Protein AF-A0A9P4Q5B4-F1 (afdb_monomer)

Radius of gyration: 21.3 Å; Cα contacts (8 Å, |Δi|>4): 242; chains: 1; bounding box: 48×34×72 Å

Foldseek 3Di:
DVVVVVVVVLLVVLLVVVLVVQCVVPPDPVVSLVCLLQPQKDFPSSQVVQVVPDPDPVSHLQAKFFLFAACDPDPSHDGRTTMIGRLPHDDDDDFDDDPPPCSLVSVVRVQCSQAPQDPVGIHCPDRDDDDDDDDDPPPPQADDSSLLCLLVVAADEAEDAPVCQVRVVVSSCPRHNCVPRYHYHHDDDDPVNPDD

Mean predicted aligned error: 9.34 Å

Sequence (196 aa):
MADAYESANDYQRELEAFIELASLNHSEDGKASAELRNSPLLTSRTKQLINSKSNGPEDQVQQYGLLGHHVGGHKRIEKHQPVLLNVQAPQSIFLCGSQGSGKSYTLSCILENCLLPDVKVGRLKRPLCGLAFHWDKGSGDVPAEVAGLCSQGVNVRVLVSTSRSQHLDEVYERIPGASKNLEITPLLFRDTDLSI

Solvent-accessible surface area (backbone atoms only — not comparable to full-atom values): 11858 Å² total; per-residue (Å²): 122,64,69,67,55,54,52,53,55,53,54,52,49,46,50,49,58,45,46,50,65,51,38,75,75,48,95,48,79,71,54,48,54,52,51,61,64,43,34,48,64,39,42,60,65,57,49,52,51,48,47,72,70,36,93,45,75,89,56,31,85,68,30,32,15,57,72,49,56,38,88,47,93,50,97,81,46,57,64,65,38,48,32,27,34,31,63,72,26,84,75,87,86,87,88,84,77,63,91,89,67,47,61,67,61,50,50,50,46,54,48,39,44,39,51,51,72,43,76,91,52,31,38,42,88,72,55,54,87,87,86,84,89,84,84,77,97,84,53,96,77,57,66,62,74,76,61,58,44,12,54,78,68,38,80,37,78,47,71,36,56,67,94,49,39,76,64,47,48,60,46,46,58,69,41,62,46,16,95,80,20,49,45,82,44,72,56,78,80,54,78,79,72,72,62,129

pLDDT: mean 83.11, std 14.94, range [36.25, 96.94]

Organism: NCBI:txid1314669

Structure (mmCIF, N/CA/C/O backbone):
data_AF-A0A9P4Q5B4-F1
#
_entry.id   AF-A0A9P4Q5B4-F1
#
loop_
_atom_site.group_PDB
_atom_site.id
_atom_site.type_symbol
_atom_site.label_atom_id
_atom_site.label_alt_id
_atom_site.label_comp_id
_atom_site.label_asym_id
_atom_site.label_entity_id
_atom_site.label_seq_id
_atom_site.pdbx_PDB_ins_code
_atom_site.Cartn_x
_atom_site.Cartn_y
_atom_site.Cartn_z
_atom_site.occupancy
_atom_site.B_iso_or_equiv
_atom_site.auth_seq_id
_atom_site.auth_comp_id
_atom_site.auth_asym_id
_atom_site.auth_atom_id
_atom_site.pdbx_PDB_model_num
ATOM 1 N N . MET A 1 1 ? -4.482 1.126 39.875 1.00 41.47 1 MET A N 1
ATOM 2 C CA . MET A 1 1 ? -5.950 0.908 39.831 1.00 41.47 1 MET A CA 1
ATOM 3 C C . MET A 1 1 ? -6.705 2.150 39.346 1.00 41.47 1 MET A C 1
ATOM 5 O O . MET A 1 1 ? -7.761 1.975 38.760 1.00 41.47 1 MET A O 1
ATOM 9 N N . ALA A 1 2 ? -6.157 3.366 39.514 1.00 41.09 2 ALA A N 1
ATOM 10 C CA . ALA A 1 2 ? -6.708 4.607 38.953 1.00 41.09 2 ALA A CA 1
ATOM 11 C C . ALA A 1 2 ? -6.521 4.732 37.421 1.00 41.09 2 ALA A C 1
ATOM 13 O O . ALA A 1 2 ? -7.492 5.005 36.724 1.00 41.09 2 ALA A O 1
ATOM 14 N N . ASP A 1 3 ? -5.341 4.394 36.884 1.00 37.47 3 ASP A N 1
ATOM 15 C CA . ASP A 1 3 ? -5.028 4.562 35.446 1.00 37.47 3 ASP A CA 1
ATOM 16 C C . ASP A 1 3 ? -5.934 3.759 34.494 1.00 37.47 3 ASP A C 1
ATOM 18 O O . ASP A 1 3 ? -6.266 4.208 33.401 1.00 37.47 3 ASP A O 1
ATOM 22 N N . ALA A 1 4 ? -6.383 2.570 34.912 1.00 39.56 4 ALA A N 1
ATOM 23 C CA . ALA A 1 4 ? -7.281 1.731 34.111 1.00 39.56 4 ALA A CA 1
ATOM 24 C C . ALA A 1 4 ? -8.727 2.264 34.083 1.00 39.56 4 ALA A C 1
ATOM 26 O O . ALA A 1 4 ? -9.462 2.016 33.130 1.00 39.56 4 ALA A O 1
ATOM 27 N N . TYR A 1 5 ? -9.137 2.993 35.126 1.00 36.25 5 TYR A N 1
ATOM 28 C CA . TYR A 1 5 ? -10.459 3.619 35.227 1.00 36.25 5 TYR A CA 1
ATOM 29 C C . TYR A 1 5 ? -10.509 4.946 34.461 1.00 36.25 5 TYR A C 1
ATOM 31 O O . TYR A 1 5 ? -11.528 5.294 33.866 1.00 36.25 5 TYR A O 1
ATOM 39 N N . GLU A 1 6 ? -9.394 5.673 34.450 1.00 44.12 6 GLU A N 1
ATOM 40 C CA . GLU A 1 6 ? -9.251 6.932 33.725 1.00 44.12 6 GLU A CA 1
ATOM 41 C C . GLU A 1 6 ? -9.195 6.694 32.209 1.00 44.12 6 GLU A C 1
ATOM 43 O O . GLU A 1 6 ? -9.893 7.374 31.452 1.00 44.12 6 GLU A O 1
ATOM 48 N N . SER A 1 7 ? -8.503 5.634 31.766 1.00 52.50 7 SER A N 1
ATOM 49 C CA . SER A 1 7 ? -8.498 5.262 30.350 1.00 52.50 7 SER A CA 1
ATOM 50 C C . SER A 1 7 ? -9.862 4.735 29.880 1.00 52.50 7 SER A C 1
ATOM 52 O O . SER A 1 7 ? -10.301 5.123 28.795 1.00 52.50 7 SER A O 1
ATOM 54 N N . ALA A 1 8 ? -10.581 3.963 30.719 1.00 52.59 8 ALA A N 1
ATOM 55 C CA . ALA A 1 8 ? -11.956 3.495 30.479 1.00 52.59 8 ALA A CA 1
ATOM 56 C C . ALA A 1 8 ? -12.904 4.629 30.044 1.00 52.59 8 ALA A C 1
ATOM 58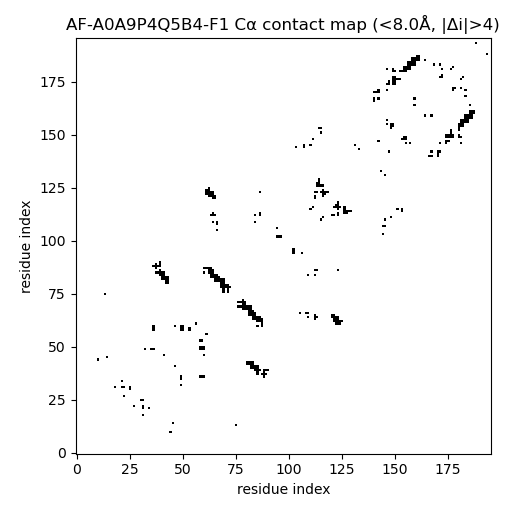 O O . ALA A 1 8 ? -13.636 4.518 29.058 1.00 52.59 8 ALA A O 1
ATOM 59 N N . ASN A 1 9 ? -12.846 5.739 30.777 1.00 61.69 9 ASN A N 1
ATOM 60 C CA . ASN A 1 9 ? -13.736 6.883 30.615 1.00 61.69 9 ASN A CA 1
ATOM 61 C C . ASN A 1 9 ? -13.394 7.716 29.371 1.00 61.69 9 ASN A C 1
ATOM 63 O O . ASN A 1 9 ? -14.266 8.248 28.685 1.00 61.69 9 ASN A O 1
ATOM 67 N N . ASP A 1 10 ? -12.110 7.790 29.047 1.00 60.59 10 ASP A N 1
ATOM 68 C CA . ASP A 1 10 ? -11.621 8.497 27.874 1.00 60.59 10 ASP A CA 1
ATOM 69 C C . ASP A 1 10 ? -11.935 7.719 26.568 1.00 60.59 10 ASP A C 1
ATOM 71 O O . ASP A 1 10 ? -12.165 8.323 25.520 1.00 60.59 10 ASP A O 1
ATOM 75 N N . TYR A 1 11 ? -12.094 6.379 26.638 1.00 60.41 11 TYR A N 1
ATOM 76 C CA . TYR A 1 11 ? -12.524 5.550 25.490 1.00 60.41 11 TYR A CA 1
ATOM 77 C C . TYR A 1 11 ? -13.964 5.855 25.103 1.00 60.41 11 TYR A C 1
ATOM 79 O O . TYR A 1 11 ? -14.287 5.979 23.921 1.00 60.41 11 TYR A O 1
ATOM 87 N N . GLN A 1 12 ? -14.822 5.953 26.116 1.00 60.72 12 GLN A N 1
ATOM 88 C CA . GLN A 1 12 ? -16.236 6.231 25.935 1.00 60.72 12 GLN A CA 1
ATOM 89 C C . GLN A 1 12 ? -16.421 7.625 25.324 1.00 60.72 12 GLN A C 1
ATOM 91 O O . GLN A 1 12 ? -17.151 7.771 24.348 1.00 60.72 12 GLN A O 1
ATOM 96 N N . ARG A 1 13 ? -15.661 8.615 25.814 1.00 66.00 13 ARG A N 1
ATOM 97 C CA . ARG A 1 13 ? -15.701 10.001 25.329 1.00 66.00 13 ARG A CA 1
ATOM 98 C C . ARG A 1 13 ? -15.256 10.160 23.883 1.00 66.00 13 ARG A C 1
ATOM 100 O O . ARG A 1 13 ? -15.876 10.931 23.163 1.00 66.00 13 ARG A O 1
ATOM 107 N N . GLU A 1 14 ? -14.197 9.479 23.447 1.00 61.25 14 GLU A N 1
ATOM 108 C CA . GLU A 1 14 ? -13.757 9.511 22.042 1.00 61.25 14 GLU A CA 1
ATOM 109 C C . GLU A 1 14 ? -14.794 8.896 21.098 1.00 61.25 14 GLU A C 1
ATOM 111 O O . GLU A 1 14 ? -15.033 9.410 20.003 1.00 61.25 14 GLU A O 1
ATOM 116 N N . LEU A 1 15 ? -15.422 7.801 21.529 1.00 61.09 15 LEU A N 1
ATOM 117 C CA . LEU A 1 15 ? -16.459 7.150 20.748 1.00 61.09 15 LEU A CA 1
ATOM 118 C C . LEU A 1 15 ? -17.724 8.006 20.691 1.00 61.09 15 LEU A C 1
ATOM 120 O O . LEU A 1 15 ? -18.268 8.175 19.612 1.00 61.09 15 LEU A O 1
ATOM 124 N N . GLU A 1 16 ? -18.166 8.570 21.813 1.00 66.75 16 GLU A N 1
ATOM 125 C CA . GLU A 1 16 ? -19.306 9.493 21.872 1.00 66.75 16 GLU A CA 1
ATOM 126 C C . GLU A 1 16 ? -19.051 10.731 21.021 1.00 66.75 16 GLU A C 1
ATOM 128 O O . GLU A 1 16 ? -19.879 11.083 20.199 1.00 66.75 16 GLU A O 1
ATOM 133 N N . ALA A 1 17 ? -17.866 11.325 21.133 1.00 65.25 17 ALA A N 1
ATOM 134 C CA . ALA A 1 17 ? -17.412 12.439 20.316 1.00 65.25 17 ALA A CA 1
ATOM 135 C C . ALA A 1 17 ? -17.489 12.178 18.809 1.00 65.25 17 ALA A C 1
ATOM 137 O O . ALA A 1 17 ? -17.812 13.083 18.039 1.00 65.25 17 ALA A O 1
ATOM 138 N N . PHE A 1 18 ? -17.116 10.973 18.377 1.00 61.09 18 PHE A N 1
ATOM 139 C CA . PHE A 1 18 ? -17.128 10.622 16.964 1.00 61.09 18 PHE A CA 1
ATOM 140 C C . PHE A 1 18 ? -18.499 10.129 16.511 1.00 61.09 18 PHE A C 1
ATOM 142 O O . PHE A 1 18 ? -18.909 10.478 15.416 1.00 61.09 18 PHE A O 1
ATOM 149 N N . ILE A 1 19 ? -19.231 9.376 17.339 1.00 62.31 19 ILE A N 1
ATOM 150 C CA . ILE A 1 19 ? -20.638 9.042 17.092 1.00 62.31 19 ILE A CA 1
ATOM 151 C C . ILE A 1 19 ? -21.436 10.332 16.975 1.00 62.31 19 ILE A C 1
ATOM 153 O O . ILE A 1 19 ? -22.230 10.431 16.062 1.00 62.31 19 ILE A O 1
ATOM 157 N N . GLU A 1 20 ? -21.197 11.340 17.809 1.00 63.59 20 GLU A N 1
ATOM 158 C CA . GLU A 1 20 ? -21.788 12.675 17.699 1.00 63.59 20 GLU A CA 1
ATOM 159 C C . GLU A 1 20 ? -21.411 13.323 16.356 1.00 63.59 20 GLU A C 1
ATOM 161 O O . GLU A 1 20 ? -22.292 13.720 15.605 1.00 63.59 20 GLU A O 1
ATOM 166 N N . LEU A 1 21 ? -20.129 13.328 15.970 1.00 57.31 21 LEU A N 1
ATOM 167 C CA . LEU A 1 21 ? -19.689 13.862 14.669 1.00 57.31 21 LEU A CA 1
ATOM 168 C C . LEU A 1 21 ? -20.238 13.097 13.448 1.00 57.31 21 LEU A C 1
ATOM 170 O O . LEU A 1 21 ? -20.493 13.708 12.414 1.00 57.31 21 LEU A O 1
ATOM 174 N N . ALA A 1 22 ? -20.413 11.782 13.555 1.00 53.47 22 ALA A N 1
ATOM 175 C CA . ALA A 1 22 ? -20.971 10.916 12.519 1.00 53.47 22 ALA A CA 1
ATOM 176 C C . ALA A 1 22 ? -22.507 11.038 12.458 1.00 53.47 22 ALA A C 1
ATOM 178 O O . ALA A 1 22 ? -23.098 11.168 11.388 1.00 53.47 22 ALA A O 1
ATOM 179 N N . SER A 1 23 ? -23.160 11.109 13.620 1.00 48.81 23 SER A N 1
ATOM 180 C CA . SER A 1 23 ? -24.611 11.281 13.774 1.00 48.81 23 SER A CA 1
ATOM 181 C C . SER A 1 23 ? -25.095 12.696 13.470 1.00 48.81 23 SER A C 1
ATOM 183 O O . SER A 1 23 ? -26.267 12.851 13.128 1.00 48.81 23 SER A O 1
ATOM 185 N N . LEU A 1 24 ? -24.207 13.704 13.455 1.00 48.94 24 LEU A N 1
ATOM 186 C CA . LEU A 1 24 ? -24.486 15.016 12.853 1.00 48.94 24 LEU A CA 1
ATOM 187 C C . LEU A 1 24 ? -24.925 14.904 11.379 1.00 48.94 24 LEU A C 1
ATOM 189 O O . LEU A 1 24 ? -25.509 15.857 10.867 1.00 48.94 24 LEU A O 1
ATOM 193 N N . ASN A 1 25 ? -24.709 13.753 10.722 1.00 47.59 25 ASN A N 1
ATOM 194 C CA . ASN A 1 25 ? -25.197 13.487 9.371 1.00 47.59 25 ASN A CA 1
ATOM 195 C C . ASN A 1 25 ? -26.351 12.477 9.269 1.00 47.59 25 ASN A C 1
ATOM 197 O O . ASN A 1 25 ? -27.060 12.553 8.273 1.00 47.59 25 ASN A O 1
ATOM 201 N N . HIS A 1 26 ? -26.620 11.595 10.246 1.00 43.56 26 HIS A N 1
ATOM 202 C CA . HIS A 1 26 ? -27.825 10.746 10.240 1.00 43.56 26 HIS A CA 1
ATOM 203 C C . HIS A 1 26 ? -28.192 10.151 11.612 1.00 43.56 26 HIS A C 1
ATOM 205 O O . HIS A 1 26 ? -27.394 9.509 12.291 1.00 43.56 26 HIS A O 1
ATOM 211 N N . SER A 1 27 ? -29.475 10.281 11.950 1.00 44.09 27 SER A N 1
ATOM 212 C CA . SER A 1 27 ? -30.172 9.612 13.045 1.00 44.09 27 SER A CA 1
ATOM 213 C C . SER A 1 27 ? -30.421 8.132 12.715 1.00 44.09 27 SER A C 1
ATOM 215 O O . SER A 1 27 ? -31.362 7.845 11.982 1.00 44.09 27 SER A O 1
ATOM 217 N N . GLU A 1 28 ? -29.573 7.210 13.183 1.00 53.06 28 GLU A N 1
ATOM 218 C CA . GLU A 1 28 ? -29.896 5.793 13.468 1.00 53.06 28 GLU A CA 1
ATOM 219 C C . GLU A 1 28 ? -28.623 5.041 13.903 1.00 53.06 28 GLU A C 1
ATOM 221 O O . GLU A 1 28 ? -27.666 4.941 13.134 1.00 53.06 28 GLU A O 1
ATOM 226 N N . ASP A 1 29 ? -28.613 4.472 15.117 1.00 56.81 29 ASP A N 1
ATOM 227 C CA . ASP A 1 29 ? -27.449 3.812 15.749 1.00 56.81 29 ASP A CA 1
ATOM 228 C C . ASP A 1 29 ? -26.782 2.719 14.882 1.00 56.81 29 ASP A C 1
ATOM 230 O O . ASP A 1 29 ? -25.583 2.450 15.004 1.00 56.81 29 ASP A O 1
ATOM 234 N N . GLY A 1 30 ? -27.527 2.109 13.953 1.00 57.94 30 GLY A N 1
ATOM 235 C CA . GLY A 1 30 ? -26.997 1.128 13.000 1.00 57.94 30 GLY A CA 1
ATOM 236 C C . GLY A 1 30 ? -26.104 1.725 11.902 1.00 57.94 30 GLY A C 1
ATOM 237 O O . GLY A 1 30 ? -25.147 1.074 11.473 1.00 57.94 30 GLY A O 1
ATOM 238 N N . LYS A 1 31 ? -26.367 2.966 11.468 1.00 58.41 31 LYS A N 1
ATOM 239 C CA . LYS A 1 31 ? -25.595 3.645 10.411 1.00 58.41 31 LYS A CA 1
ATOM 240 C C . LYS A 1 31 ? -24.233 4.108 10.916 1.00 58.41 31 LYS A C 1
ATOM 242 O O . LYS A 1 31 ? -23.232 3.828 10.264 1.00 58.41 31 LYS A O 1
ATOM 247 N N . ALA A 1 32 ? -24.176 4.682 12.118 1.00 61.97 32 ALA A N 1
ATOM 248 C CA . ALA A 1 32 ? -22.924 5.134 12.729 1.00 61.97 32 ALA A CA 1
ATOM 249 C C . ALA A 1 32 ? -21.911 3.983 12.911 1.00 61.97 32 ALA A C 1
ATOM 251 O O . ALA A 1 32 ? -20.714 4.147 12.682 1.00 61.97 32 ALA A O 1
ATOM 252 N N . SER A 1 33 ? -22.385 2.779 13.258 1.00 70.25 33 SER A N 1
ATOM 253 C CA . SER A 1 33 ? -21.533 1.584 13.352 1.00 70.25 33 SER A CA 1
ATOM 254 C C . SER A 1 33 ? -20.970 1.155 11.989 1.00 70.25 33 SER A C 1
ATOM 256 O O . SER A 1 33 ? -19.793 0.807 11.884 1.00 70.25 33 SER A O 1
ATOM 258 N N . ALA A 1 34 ? -21.778 1.206 10.925 1.00 74.12 34 ALA A N 1
ATOM 259 C CA . ALA A 1 34 ? -21.320 0.891 9.572 1.00 74.12 34 ALA A CA 1
ATOM 260 C C . ALA A 1 34 ? -20.326 1.935 9.036 1.00 74.12 34 ALA A C 1
ATOM 262 O O . ALA A 1 34 ? -19.326 1.568 8.419 1.00 74.12 34 ALA A O 1
ATOM 263 N N . GLU A 1 35 ? -20.559 3.215 9.318 1.00 78.50 35 GLU A N 1
ATOM 264 C CA . GLU A 1 35 ? -19.639 4.307 8.982 1.00 78.50 35 GLU A CA 1
ATOM 265 C C . GLU A 1 35 ? -18.288 4.142 9.684 1.00 78.50 35 GLU A C 1
ATOM 267 O O . GLU A 1 35 ? -17.245 4.237 9.040 1.00 78.50 35 GLU A O 1
ATOM 272 N N . LEU A 1 36 ? -18.290 3.788 10.974 1.00 78.94 36 LEU A N 1
ATOM 273 C CA . LEU A 1 36 ? -17.070 3.501 11.732 1.00 78.94 36 LEU A CA 1
ATOM 274 C C . LEU A 1 36 ? -16.269 2.338 11.131 1.00 78.94 36 LEU A C 1
ATOM 276 O O . LEU A 1 36 ? -15.049 2.437 10.990 1.00 78.94 36 LEU A O 1
ATOM 280 N N . ARG A 1 37 ? -16.940 1.248 10.739 1.00 82.62 37 ARG A N 1
ATOM 281 C CA . ARG A 1 37 ? -16.283 0.095 10.096 1.00 82.62 37 ARG A CA 1
ATOM 282 C C . ARG A 1 37 ? -15.703 0.427 8.724 1.00 82.62 37 ARG A C 1
ATOM 284 O O . ARG A 1 37 ? -14.697 -0.169 8.340 1.00 82.62 37 ARG A O 1
ATOM 291 N N . ASN A 1 38 ? -16.327 1.358 8.009 1.00 86.94 38 ASN A N 1
ATOM 292 C CA . ASN A 1 38 ? -15.908 1.790 6.678 1.00 86.94 38 ASN A CA 1
ATOM 293 C C . ASN A 1 38 ? -14.995 3.022 6.702 1.00 86.94 38 ASN A C 1
ATOM 295 O O . ASN A 1 38 ? -14.600 3.500 5.640 1.00 86.94 38 ASN A O 1
ATOM 299 N N . SER A 1 39 ? -14.629 3.530 7.883 1.00 90.06 39 SER A N 1
ATOM 300 C CA . SER A 1 39 ? -13.699 4.651 7.971 1.00 90.06 39 SER A CA 1
ATOM 301 C C . SER A 1 39 ? -12.340 4.238 7.389 1.00 90.06 39 SER A C 1
ATOM 303 O O . SER A 1 39 ? -11.787 3.218 7.824 1.00 90.06 39 SER A O 1
ATOM 305 N N . PRO A 1 40 ? -11.780 5.007 6.436 1.00 92.75 40 PRO A N 1
ATOM 306 C CA . PRO A 1 40 ? -10.503 4.687 5.796 1.00 92.75 40 PRO A CA 1
ATOM 307 C C . PRO A 1 40 ? -9.333 4.756 6.782 1.00 92.75 40 PRO A C 1
ATOM 309 O O . PRO A 1 40 ? -8.374 3.992 6.678 1.00 92.75 40 PRO A O 1
ATOM 312 N N . LEU A 1 41 ? -9.428 5.651 7.770 1.00 92.56 41 LEU A N 1
ATOM 313 C CA . LEU A 1 41 ? -8.439 5.832 8.823 1.00 92.56 41 LEU A CA 1
ATOM 314 C C . LEU A 1 41 ? -9.075 5.614 10.190 1.00 92.56 41 LEU A C 1
ATOM 316 O O . LEU A 1 41 ? -10.188 6.069 10.462 1.00 92.56 41 LEU A O 1
ATOM 320 N N . LEU A 1 42 ? -8.348 4.924 11.058 1.00 90.69 42 LEU A N 1
ATOM 321 C CA . LEU A 1 42 ? -8.785 4.587 12.407 1.00 90.69 42 LEU A CA 1
ATOM 322 C C . LEU A 1 42 ? -7.628 4.788 13.374 1.00 90.69 42 LEU A C 1
ATOM 324 O O . LEU A 1 42 ? -6.488 4.461 13.057 1.00 90.69 42 LEU A O 1
ATOM 328 N N . THR A 1 43 ? -7.897 5.249 14.591 1.00 89.44 43 THR A N 1
ATOM 329 C CA . THR A 1 43 ? -6.905 5.078 15.656 1.00 89.44 43 THR A CA 1
ATOM 330 C C . THR A 1 43 ? -6.910 3.619 16.119 1.00 89.44 43 THR A C 1
ATOM 332 O O . THR A 1 43 ? -7.919 2.909 16.008 1.00 89.44 43 THR A O 1
ATOM 335 N N . SER A 1 44 ? -5.797 3.158 16.697 1.00 85.56 44 SER A N 1
ATOM 336 C CA . SER A 1 44 ? -5.748 1.833 17.343 1.00 85.56 44 SER A CA 1
ATOM 337 C C . SER A 1 44 ? -6.870 1.654 18.380 1.00 85.56 44 SER A C 1
ATOM 339 O O . SER A 1 44 ? -7.473 0.583 18.480 1.00 85.56 44 SER A O 1
ATOM 341 N N . ARG A 1 45 ? -7.211 2.741 19.083 1.00 81.69 45 ARG A N 1
ATOM 342 C CA . ARG A 1 45 ? -8.268 2.808 20.097 1.00 81.69 45 ARG A CA 1
ATOM 343 C C . ARG A 1 45 ? -9.653 2.589 19.491 1.00 81.69 45 ARG A C 1
ATOM 345 O O . ARG A 1 45 ? -10.359 1.675 19.913 1.00 81.69 45 ARG A O 1
ATOM 352 N N . THR A 1 46 ? -10.010 3.341 18.448 1.00 84.12 46 THR A N 1
ATOM 353 C CA . THR A 1 46 ? -11.293 3.180 17.743 1.00 84.12 46 THR A CA 1
ATOM 354 C C . THR A 1 46 ? -11.445 1.766 17.186 1.00 84.12 46 THR A C 1
ATOM 356 O O . THR A 1 46 ? -12.497 1.149 17.339 1.00 84.12 46 THR A O 1
ATOM 359 N N . LYS A 1 47 ? -10.375 1.192 16.622 1.00 88.69 47 LYS A N 1
ATOM 360 C CA . LYS A 1 47 ? -10.383 -0.187 16.113 1.00 88.69 47 LYS A CA 1
ATOM 361 C C . LYS A 1 47 ? -10.639 -1.231 17.210 1.00 88.69 47 LYS A C 1
ATOM 363 O O . LYS A 1 47 ? -11.375 -2.188 16.978 1.00 88.69 47 LYS A O 1
ATOM 368 N N . GLN A 1 48 ? -10.042 -1.084 18.395 1.00 85.25 48 GLN A N 1
ATOM 369 C CA . GLN A 1 48 ? -10.298 -1.998 19.519 1.00 85.25 48 GLN A CA 1
ATOM 370 C C . GLN A 1 48 ? -11.761 -1.945 19.968 1.00 85.25 48 GLN A C 1
ATOM 372 O O . GLN A 1 48 ? -12.345 -2.990 20.242 1.00 85.25 48 GLN A O 1
ATOM 377 N N . LEU A 1 49 ? -12.356 -0.751 19.980 1.00 79.50 49 LEU A N 1
ATOM 378 C CA . LEU A 1 49 ? -13.753 -0.545 20.362 1.00 79.50 49 LEU A CA 1
ATOM 379 C C . LEU A 1 49 ? -14.740 -1.099 19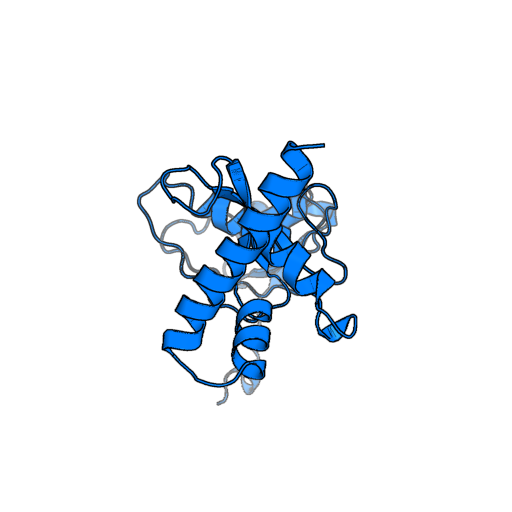.331 1.00 79.50 49 LEU A C 1
ATOM 381 O O . LEU A 1 49 ? -15.709 -1.754 19.705 1.00 79.50 49 LEU A O 1
ATOM 385 N N . ILE A 1 50 ? -14.486 -0.887 18.036 1.00 84.38 50 ILE A N 1
ATOM 386 C CA . ILE A 1 50 ? -15.293 -1.501 16.969 1.00 84.38 50 ILE A CA 1
ATOM 387 C C . ILE A 1 50 ? -15.288 -3.025 17.138 1.00 84.38 50 ILE A C 1
ATOM 389 O O . ILE A 1 50 ? -16.338 -3.661 17.124 1.00 84.38 50 ILE A O 1
ATOM 393 N N . ASN A 1 51 ? -14.112 -3.607 17.383 1.00 87.38 51 ASN A N 1
ATOM 394 C CA . ASN A 1 51 ? -13.983 -5.051 17.541 1.00 87.38 51 ASN A CA 1
ATOM 395 C C . ASN A 1 51 ? -14.532 -5.584 18.877 1.00 87.38 51 ASN A C 1
ATOM 397 O O . ASN A 1 51 ? -14.853 -6.765 18.942 1.00 87.38 51 ASN A O 1
ATOM 401 N N . SER A 1 52 ? -14.634 -4.775 19.939 1.00 83.00 52 SER A N 1
ATOM 402 C CA . SER A 1 52 ? -15.247 -5.213 21.205 1.00 83.00 52 SER A CA 1
ATOM 403 C C . SER A 1 52 ? -16.775 -5.210 21.151 1.00 83.00 52 SER A C 1
ATOM 405 O O . SER A 1 52 ? -17.410 -5.980 21.867 1.00 83.00 52 SER A O 1
ATOM 407 N N . LYS A 1 53 ? -17.359 -4.374 20.283 1.00 81.88 53 LYS A N 1
ATOM 408 C CA . LYS A 1 53 ? -18.807 -4.281 20.040 1.00 81.88 53 LYS A CA 1
ATOM 409 C C . LYS A 1 53 ? -19.292 -5.122 18.850 1.00 81.88 53 LYS A C 1
ATOM 411 O O . LYS A 1 53 ? -20.477 -5.087 18.536 1.00 81.88 53 LYS A O 1
ATOM 416 N N . SER A 1 54 ? -18.401 -5.840 18.166 1.00 80.44 54 SER A N 1
ATOM 417 C CA . SER A 1 54 ? -18.751 -6.650 16.994 1.00 80.44 54 SER A CA 1
ATOM 418 C C . SER A 1 54 ? -19.575 -7.879 17.388 1.00 80.44 54 SER A C 1
ATOM 420 O O . SER A 1 54 ? -19.160 -8.609 18.291 1.00 80.44 54 SER A O 1
ATOM 422 N N . ASN A 1 55 ? -20.662 -8.167 16.668 1.00 81.94 55 ASN A N 1
ATOM 423 C CA . ASN A 1 55 ? -21.468 -9.377 16.889 1.00 81.94 55 ASN A CA 1
ATOM 424 C C . ASN A 1 55 ? -20.873 -10.624 16.214 1.00 81.94 55 ASN A C 1
ATOM 426 O O . ASN A 1 55 ? -21.238 -11.749 16.550 1.00 81.94 55 ASN A O 1
ATOM 430 N N . GLY A 1 56 ? -19.924 -10.425 15.299 1.00 83.06 56 GLY A N 1
ATOM 431 C CA . GLY A 1 56 ? -19.218 -11.484 14.596 1.00 83.06 56 GLY A CA 1
ATOM 432 C C . GLY A 1 56 ? -17.977 -10.962 13.868 1.00 83.06 56 GLY A C 1
ATOM 433 O O . GLY A 1 56 ? -17.687 -9.761 13.893 1.00 83.06 56 GLY A O 1
ATOM 434 N N . PRO A 1 57 ? -17.187 -11.852 13.247 1.00 81.31 57 PRO A N 1
ATOM 435 C CA . PRO A 1 57 ? -15.958 -11.478 12.550 1.00 81.31 57 PRO A CA 1
ATOM 436 C C . PRO A 1 57 ? -16.201 -10.500 11.388 1.00 81.31 57 PRO A C 1
ATOM 438 O O . PRO A 1 57 ? -15.361 -9.637 11.137 1.00 81.31 57 PRO A O 1
ATOM 441 N N . GLU A 1 58 ? -17.329 -10.589 10.692 1.00 80.81 58 GLU A N 1
ATOM 442 C CA . GLU A 1 58 ? -17.743 -9.673 9.620 1.00 80.81 58 GLU A CA 1
ATOM 443 C C . GLU A 1 58 ? -17.879 -8.210 10.070 1.00 80.81 58 GLU A C 1
ATOM 445 O O . GLU A 1 58 ? -17.599 -7.300 9.290 1.00 80.81 58 GLU A O 1
ATOM 450 N N . ASP A 1 59 ? -18.209 -7.984 11.343 1.00 80.31 59 ASP A N 1
ATOM 451 C CA . ASP A 1 59 ? -18.327 -6.650 11.936 1.00 80.31 59 ASP A CA 1
ATOM 452 C C . ASP A 1 59 ? -16.987 -6.112 12.466 1.00 80.31 59 ASP A C 1
ATOM 454 O O . ASP A 1 59 ? -16.903 -4.973 12.931 1.00 80.31 59 ASP A O 1
ATOM 458 N N . GLN A 1 60 ? -15.918 -6.910 12.403 1.00 86.81 60 GLN A N 1
ATOM 459 C CA . GLN A 1 60 ? -14.596 -6.516 12.881 1.00 86.81 60 GLN A CA 1
ATOM 460 C C . GLN A 1 60 ? -13.750 -5.877 11.783 1.00 86.81 60 GLN A C 1
ATOM 462 O O . GLN A 1 60 ? -13.722 -6.309 10.627 1.00 86.81 60 GLN A O 1
ATOM 467 N N . VAL A 1 61 ? -12.918 -4.922 12.192 1.00 89.75 61 VAL A N 1
ATOM 468 C CA . VAL A 1 61 ? -11.788 -4.455 11.387 1.00 89.75 61 VAL A CA 1
ATOM 469 C C . VAL A 1 61 ? -10.670 -5.488 11.519 1.00 89.75 61 VAL A C 1
ATOM 471 O O . VAL A 1 61 ? -9.887 -5.496 12.480 1.00 89.75 61 VAL A O 1
ATOM 474 N N . GLN A 1 62 ? -10.642 -6.426 10.572 1.00 90.31 62 GLN A N 1
ATOM 475 C CA . GLN A 1 62 ? -9.700 -7.547 10.575 1.00 90.31 62 GLN A CA 1
ATOM 476 C C . GLN A 1 62 ? -8.422 -7.272 9.783 1.00 90.31 62 GLN A C 1
ATOM 478 O O . GLN A 1 62 ? -7.410 -7.927 10.054 1.00 90.31 62 GLN A O 1
ATOM 483 N N . GLN A 1 63 ? -8.481 -6.346 8.817 1.00 92.56 63 GLN A N 1
ATOM 484 C CA . GLN A 1 63 ? -7.360 -5.988 7.955 1.00 92.56 63 GLN A CA 1
ATOM 485 C C . GLN A 1 63 ? -7.023 -4.511 8.080 1.00 92.56 63 GLN A C 1
ATOM 487 O O . GLN A 1 63 ? -7.836 -3.651 7.751 1.00 92.56 63 GLN A O 1
ATOM 492 N N . TYR A 1 64 ? -5.828 -4.228 8.572 1.00 94.69 64 TYR A N 1
ATOM 493 C CA . TYR A 1 64 ? -5.356 -2.870 8.781 1.00 94.69 64 TYR A CA 1
ATOM 494 C C . TYR A 1 64 ? -3.836 -2.829 8.754 1.00 94.69 64 TYR A C 1
ATOM 496 O O . TYR A 1 64 ? -3.176 -3.833 9.033 1.00 94.69 64 TYR A O 1
ATOM 504 N N . GLY A 1 65 ? -3.297 -1.650 8.493 1.00 95.44 65 GLY A N 1
ATOM 505 C CA . GLY A 1 65 ? -1.867 -1.390 8.517 1.00 95.44 65 GLY A CA 1
ATOM 506 C C . GLY A 1 65 ? -1.552 -0.054 9.170 1.00 95.44 65 GLY A C 1
ATOM 507 O O . GLY A 1 65 ? -2.395 0.834 9.199 1.00 95.44 65 GLY A O 1
ATOM 508 N N . LEU A 1 66 ? -0.375 0.089 9.760 1.00 95.50 66 LEU A N 1
ATOM 509 C CA . LEU A 1 66 ? 0.076 1.324 10.382 1.00 95.50 66 LEU A CA 1
ATOM 510 C C . LEU A 1 66 ? 0.418 2.322 9.279 1.00 95.50 66 LEU A C 1
ATOM 512 O O . LEU A 1 66 ? 1.292 2.061 8.459 1.00 95.50 66 LEU A O 1
ATOM 516 N N . LEU A 1 67 ? -0.260 3.467 9.271 1.00 95.19 67 LEU A N 1
ATOM 517 C CA . LEU A 1 67 ? 0.051 4.563 8.354 1.00 95.19 67 LEU A CA 1
ATOM 518 C C . LEU A 1 67 ? 1.007 5.573 8.997 1.00 95.19 67 LEU A C 1
ATOM 520 O O . LEU A 1 67 ? 1.828 6.190 8.327 1.00 95.19 67 LEU A O 1
ATOM 524 N N . GLY A 1 68 ? 0.896 5.757 10.312 1.00 93.81 68 GLY A N 1
ATOM 525 C CA . GLY A 1 68 ? 1.728 6.694 11.048 1.00 93.81 68 GLY A CA 1
ATOM 526 C C . GLY A 1 68 ? 1.239 6.900 12.472 1.00 93.81 68 GLY A C 1
ATOM 527 O O . GLY A 1 68 ? 0.511 6.079 13.026 1.00 93.81 68 GLY A O 1
ATOM 528 N N . HIS A 1 69 ? 1.635 8.020 13.065 1.00 92.62 69 HIS A N 1
ATOM 529 C CA . HIS A 1 69 ? 1.269 8.376 14.429 1.00 92.62 69 HIS A CA 1
ATOM 530 C C . HIS A 1 69 ? 0.713 9.792 14.478 1.00 92.62 69 HIS A C 1
ATOM 532 O O . HIS A 1 69 ? 1.160 10.676 13.745 1.00 92.62 69 HIS A O 1
ATOM 538 N N . HIS A 1 70 ? -0.234 10.018 15.379 1.00 90.75 70 HIS A N 1
ATOM 539 C CA . HIS A 1 70 ? -0.761 11.346 15.629 1.00 90.75 70 HIS A CA 1
ATOM 540 C C . HIS A 1 70 ? 0.332 12.267 16.197 1.00 90.75 70 HIS A C 1
ATOM 542 O O . HIS A 1 70 ? 1.027 11.928 17.158 1.00 90.75 70 HIS A O 1
ATOM 548 N N . VAL A 1 71 ? 0.482 13.454 15.608 1.00 90.81 71 VAL A N 1
ATOM 549 C CA . VAL A 1 71 ? 1.543 14.414 15.962 1.00 90.81 71 VAL A CA 1
ATOM 550 C C . VAL A 1 71 ? 1.262 15.192 17.257 1.00 90.81 71 VAL A C 1
ATOM 552 O O . VAL A 1 71 ? 2.164 15.833 17.797 1.00 90.81 71 VAL A O 1
ATOM 555 N N . GLY A 1 72 ? 0.043 15.091 17.798 1.00 88.56 72 GLY A N 1
ATOM 556 C CA . GLY A 1 72 ? -0.439 15.880 18.934 1.00 88.56 72 GLY A CA 1
ATOM 557 C C . GLY A 1 72 ? -1.263 17.096 18.493 1.00 88.56 72 GLY A C 1
ATOM 558 O O . GLY A 1 72 ? -1.438 17.346 17.305 1.00 88.56 72 GLY A O 1
ATOM 559 N N . GLY A 1 73 ? -1.794 17.850 19.459 1.00 84.81 73 GLY A N 1
ATOM 560 C CA . GLY A 1 73 ? -2.588 19.063 19.197 1.00 84.81 73 GLY A CA 1
ATOM 561 C C . GLY A 1 73 ? -4.097 18.835 19.068 1.00 84.81 73 GLY A C 1
ATOM 562 O O . GLY A 1 73 ? -4.861 19.796 19.040 1.00 84.81 73 GLY A O 1
ATOM 563 N N . HIS A 1 74 ? -4.544 17.580 19.073 1.00 83.62 74 HIS A N 1
ATOM 564 C CA . HIS A 1 74 ? -5.954 17.231 19.190 1.00 83.62 74 HIS A CA 1
ATOM 565 C C . HIS A 1 74 ? -6.304 16.877 20.640 1.00 83.62 74 HIS A C 1
ATOM 567 O O . HIS A 1 74 ? -5.599 16.105 21.281 1.00 83.62 74 HIS A O 1
ATOM 573 N N . LYS A 1 75 ? -7.412 17.418 21.163 1.00 79.88 75 LYS A N 1
ATOM 574 C CA . LYS A 1 75 ? -7.824 17.216 22.568 1.00 79.88 75 LYS A CA 1
ATOM 575 C C . LYS A 1 75 ? -8.242 15.780 22.890 1.00 79.88 75 LYS A C 1
ATOM 577 O O . LY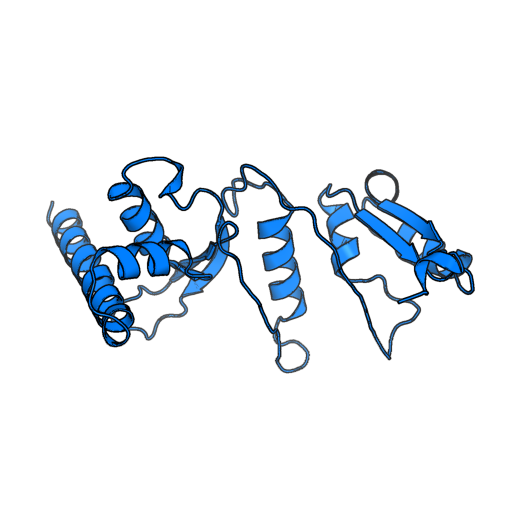S A 1 75 ? -8.229 15.401 24.049 1.00 79.88 75 LYS A O 1
ATOM 582 N N . ARG A 1 76 ? -8.666 15.029 21.870 1.00 74.50 76 ARG A N 1
ATOM 583 C CA . ARG A 1 76 ? -9.241 13.680 21.996 1.00 74.50 76 ARG A CA 1
ATOM 584 C C . ARG A 1 76 ? -8.378 12.593 21.348 1.00 74.50 76 ARG A C 1
ATOM 586 O O . ARG A 1 76 ? -8.873 11.511 21.132 1.00 74.50 76 ARG A O 1
ATOM 593 N N . ILE A 1 77 ? -7.172 12.905 20.871 1.00 80.19 77 ILE A N 1
ATOM 594 C CA . ILE A 1 77 ? -6.282 11.901 20.263 1.00 80.19 77 ILE A CA 1
ATOM 595 C C . ILE A 1 77 ? -4.918 12.123 20.886 1.00 80.19 77 ILE A C 1
ATOM 597 O O . ILE A 1 77 ? -4.330 13.203 20.752 1.00 80.19 77 ILE A O 1
ATOM 601 N N . GLU A 1 78 ? -4.428 11.113 21.588 1.00 83.50 78 GLU A N 1
ATOM 602 C CA . GLU A 1 78 ? -3.161 11.208 22.294 1.00 83.50 78 GLU A CA 1
ATOM 603 C C . GLU A 1 78 ? -2.013 11.448 21.308 1.00 83.50 78 GLU A C 1
ATOM 605 O O . GLU A 1 78 ? -2.030 11.044 20.137 1.00 83.50 78 GLU A O 1
ATOM 610 N N . LYS A 1 79 ? -0.978 12.149 21.768 1.00 88.44 79 LYS A N 1
ATOM 611 C CA . LYS A 1 79 ? 0.252 12.271 20.988 1.00 88.44 79 LYS A CA 1
ATOM 612 C C . LYS A 1 79 ? 0.857 10.876 20.811 1.00 88.44 79 LYS A C 1
ATOM 614 O O . LYS A 1 79 ? 0.874 10.091 21.749 1.00 88.44 79 LYS A O 1
ATOM 619 N N . HIS A 1 80 ? 1.382 10.589 19.625 1.00 89.06 80 HIS A N 1
ATOM 620 C CA . HIS A 1 80 ? 1.939 9.286 19.253 1.00 89.06 80 HIS A CA 1
ATOM 621 C C . HIS A 1 80 ? 0.927 8.134 19.201 1.00 89.06 80 HIS A C 1
ATOM 623 O O . HIS A 1 80 ? 1.330 6.985 19.035 1.00 89.06 80 HIS A O 1
ATOM 629 N N . GLN A 1 81 ? -0.377 8.413 19.262 1.00 89.25 81 GLN A N 1
ATOM 630 C CA . GLN A 1 81 ? -1.382 7.381 19.045 1.00 89.25 81 GLN A CA 1
ATOM 631 C C . GLN A 1 81 ? -1.272 6.835 17.607 1.00 89.25 81 GLN A C 1
ATOM 633 O O . GLN A 1 81 ? -1.231 7.632 16.661 1.00 89.25 81 GLN A O 1
ATOM 638 N N . PRO A 1 82 ? -1.218 5.503 17.407 1.00 90.88 82 PRO A N 1
ATOM 639 C CA . PRO A 1 82 ? -1.130 4.916 16.075 1.00 90.88 82 PRO A CA 1
ATOM 640 C C . PRO A 1 82 ? -2.362 5.228 15.223 1.00 90.88 82 PRO A C 1
ATOM 642 O O . PRO A 1 82 ? -3.498 4.997 15.656 1.00 90.88 82 PRO A O 1
ATOM 645 N N . VAL A 1 83 ? -2.113 5.699 14.002 1.00 92.69 83 VAL A N 1
ATOM 646 C CA . VAL A 1 83 ? -3.107 5.905 12.946 1.00 92.69 83 VAL A CA 1
ATOM 647 C C . VAL A 1 83 ? -2.989 4.749 11.964 1.00 92.69 83 VAL A C 1
ATOM 649 O O . VAL A 1 83 ? -1.939 4.518 11.363 1.00 92.69 83 VAL A O 1
ATOM 652 N N . LEU A 1 84 ? -4.076 4.004 11.831 1.00 94.75 84 LEU A N 1
ATOM 653 C CA . LEU A 1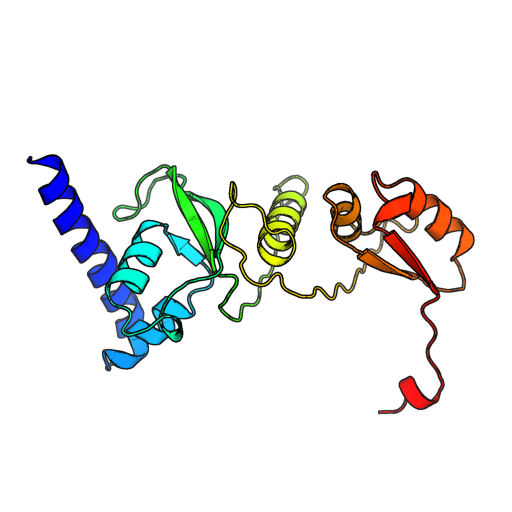 84 ? -4.181 2.796 11.036 1.00 94.75 84 LEU A CA 1
ATOM 654 C C . LEU A 1 84 ? -4.935 3.093 9.739 1.00 94.75 84 LEU A C 1
ATOM 656 O O . LEU A 1 84 ? -5.985 3.734 9.762 1.00 94.75 84 LEU A O 1
ATOM 660 N N . LEU A 1 85 ? -4.422 2.571 8.632 1.00 95.94 85 LEU A N 1
ATOM 661 C CA . LEU A 1 85 ? -5.133 2.422 7.375 1.00 95.94 85 LEU A CA 1
ATOM 662 C C . LEU A 1 85 ? -6.048 1.200 7.465 1.00 95.94 85 LEU A C 1
ATOM 664 O O . LEU A 1 85 ? -5.580 0.083 7.702 1.00 95.94 85 LEU A O 1
ATOM 668 N N . ASN A 1 86 ? -7.345 1.400 7.262 1.00 95.12 86 ASN A N 1
ATOM 669 C CA . ASN A 1 86 ? -8.316 0.323 7.158 1.00 95.12 86 ASN A CA 1
ATOM 670 C C . ASN A 1 86 ? -8.280 -0.261 5.743 1.00 95.12 86 ASN A C 1
ATOM 672 O O . ASN A 1 86 ? -8.788 0.328 4.796 1.00 95.12 86 ASN A O 1
ATOM 676 N N . VAL A 1 87 ? -7.669 -1.434 5.601 1.00 94.06 87 VAL A N 1
ATOM 677 C CA . VAL A 1 87 ? -7.474 -2.091 4.297 1.00 94.06 87 VAL A CA 1
ATOM 678 C C . VAL A 1 87 ? -8.738 -2.846 3.860 1.00 94.06 87 VAL A C 1
ATOM 680 O O . VAL A 1 87 ? -8.868 -3.237 2.705 1.00 94.06 87 VAL A O 1
ATOM 683 N N . GLN A 1 88 ? -9.683 -3.068 4.778 1.00 90.62 88 GLN A N 1
ATOM 684 C CA . GLN A 1 88 ? -10.951 -3.735 4.483 1.00 90.62 88 GLN A CA 1
ATOM 685 C C . GLN A 1 88 ? -11.988 -2.783 3.876 1.00 90.62 88 GLN A C 1
ATOM 687 O O . GLN A 1 88 ? -12.848 -3.229 3.117 1.00 90.62 88 GLN A O 1
ATOM 692 N N . ALA A 1 89 ? -11.926 -1.497 4.224 1.00 89.19 89 ALA A N 1
ATOM 693 C CA . ALA A 1 89 ? -12.878 -0.508 3.747 1.00 89.19 89 ALA A CA 1
ATOM 694 C C . ALA A 1 89 ? -12.540 -0.042 2.321 1.00 89.19 89 ALA A C 1
ATOM 696 O O . ALA A 1 89 ? -11.374 0.236 2.022 1.00 89.19 89 ALA A O 1
ATOM 697 N N . PRO A 1 90 ? -13.542 0.096 1.435 1.00 89.94 90 PRO A N 1
ATOM 698 C CA . PRO A 1 90 ? -13.336 0.737 0.146 1.00 89.94 90 PRO A CA 1
ATOM 699 C C . PRO A 1 90 ? -12.983 2.212 0.363 1.00 89.94 90 PRO A C 1
ATOM 701 O O . PRO A 1 90 ? -13.680 2.932 1.074 1.00 89.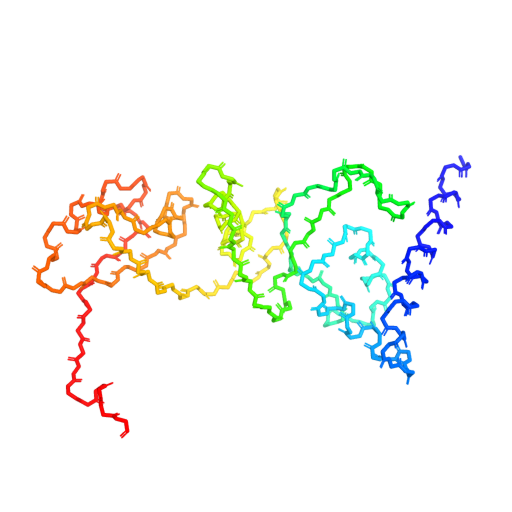94 90 PRO A O 1
ATOM 704 N N . GLN A 1 91 ? -11.899 2.667 -0.261 1.00 90.69 91 GLN A N 1
ATOM 705 C CA . GLN A 1 91 ? -11.406 4.033 -0.107 1.00 90.69 91 GLN A CA 1
ATOM 706 C C . GLN A 1 91 ? -10.766 4.548 -1.394 1.00 90.69 91 GLN A C 1
ATOM 708 O O . GLN A 1 91 ? -10.255 3.783 -2.210 1.00 90.69 91 GLN A O 1
ATOM 713 N N . SER A 1 92 ? -10.788 5.867 -1.563 1.00 93.50 92 SER A N 1
ATOM 714 C CA . SER A 1 92 ? -10.059 6.584 -2.610 1.00 93.50 92 SER A CA 1
ATOM 715 C C . SER A 1 92 ? -9.113 7.570 -1.946 1.00 93.50 92 SER A C 1
ATOM 717 O O . SER A 1 92 ? -9.516 8.305 -1.047 1.00 93.50 92 SER A O 1
ATOM 719 N N . ILE A 1 93 ? -7.851 7.570 -2.370 1.00 93.56 93 ILE A N 1
ATOM 720 C CA . ILE A 1 93 ? -6.800 8.383 -1.759 1.00 93.56 93 ILE A CA 1
ATOM 721 C C . ILE A 1 93 ? -6.165 9.247 -2.843 1.00 93.56 93 ILE A C 1
ATOM 723 O O . ILE A 1 93 ? -5.724 8.740 -3.872 1.00 93.56 93 ILE A O 1
ATOM 727 N N . PHE A 1 94 ? -6.092 10.551 -2.588 1.00 95.00 94 PHE A N 1
ATOM 728 C CA . PHE A 1 94 ? -5.370 11.503 -3.423 1.00 95.00 94 PHE A CA 1
ATOM 729 C C . PHE A 1 94 ? -4.149 12.026 -2.661 1.00 95.00 94 PHE A C 1
ATOM 731 O O . PHE A 1 94 ? -4.290 12.613 -1.589 1.00 95.00 94 PHE A O 1
ATOM 738 N N . LEU A 1 95 ? -2.947 11.801 -3.201 1.00 94.12 95 LEU A N 1
ATOM 739 C CA . LEU A 1 95 ? -1.688 12.228 -2.587 1.00 94.12 95 LEU A CA 1
ATOM 740 C C . LEU A 1 95 ? -1.128 13.453 -3.315 1.00 94.12 95 LEU A C 1
ATOM 742 O O . LEU A 1 95 ? -0.699 13.372 -4.464 1.00 94.12 95 LEU A O 1
ATOM 746 N N . CYS A 1 96 ? -1.072 14.586 -2.618 1.00 94.94 96 CYS A N 1
ATOM 747 C CA . CYS A 1 96 ? -0.511 15.838 -3.121 1.00 94.94 96 CYS A CA 1
ATOM 748 C C . CYS A 1 96 ? 0.428 16.484 -2.094 1.00 94.94 96 CYS A C 1
ATOM 750 O O . CYS A 1 96 ? 0.360 16.199 -0.903 1.00 94.94 96 CYS A O 1
ATOM 752 N N . GLY A 1 97 ? 1.330 17.353 -2.554 1.00 93.88 97 GLY A N 1
ATOM 753 C CA . GLY A 1 97 ? 2.324 18.004 -1.698 1.00 93.88 97 GLY A CA 1
ATOM 754 C C . GLY A 1 97 ? 3.564 18.447 -2.469 1.00 93.88 97 GLY A C 1
ATOM 755 O O . GLY A 1 97 ? 3.789 18.012 -3.604 1.00 93.88 97 GLY A O 1
ATOM 756 N N . SER A 1 98 ? 4.389 19.287 -1.850 1.00 94.75 98 SER A N 1
ATOM 757 C CA . SER A 1 98 ? 5.644 19.785 -2.426 1.00 94.75 98 SER A CA 1
ATOM 758 C C . SER A 1 98 ? 6.659 18.664 -2.690 1.00 94.75 98 SER A C 1
ATOM 760 O O . SER A 1 98 ? 6.552 17.548 -2.172 1.00 94.75 98 SER A O 1
ATOM 762 N N . GLN A 1 99 ? 7.655 18.917 -3.539 1.00 91.81 99 GLN A N 1
ATOM 763 C CA . GLN A 1 99 ? 8.770 17.983 -3.712 1.00 91.81 99 GLN A CA 1
ATOM 764 C C . GLN A 1 99 ? 9.441 17.713 -2.355 1.00 91.81 99 GLN A C 1
ATOM 766 O O . GLN A 1 99 ? 9.636 18.630 -1.564 1.00 91.81 99 GLN A O 1
ATOM 771 N N . GLY A 1 100 ? 9.749 16.446 -2.071 1.00 92.31 100 GLY A N 1
ATOM 772 C CA . GLY A 1 100 ? 10.346 16.045 -0.793 1.00 92.31 100 GLY A CA 1
ATOM 773 C C . GLY A 1 100 ? 9.372 15.953 0.389 1.00 92.31 100 GLY A C 1
ATOM 774 O O . GLY A 1 100 ? 9.793 15.577 1.474 1.00 92.31 100 GLY A O 1
ATOM 775 N N . SER A 1 101 ? 8.069 16.205 0.206 1.00 94.19 101 SER A N 1
ATOM 776 C CA . SER A 1 101 ? 7.077 16.146 1.296 1.00 94.19 101 SER A CA 1
ATOM 777 C C . SER A 1 101 ? 6.702 14.729 1.769 1.00 94.19 101 SER A C 1
ATOM 779 O O . SER A 1 101 ? 5.735 14.578 2.509 1.00 94.19 101 SER A O 1
ATOM 781 N N . GLY A 1 102 ? 7.386 13.681 1.294 1.00 94.25 102 GLY A N 1
ATOM 782 C CA . GLY A 1 102 ? 7.111 12.292 1.688 1.00 94.25 102 GLY A CA 1
ATOM 783 C C . GLY A 1 102 ? 5.938 11.605 0.972 1.00 94.25 102 GLY A C 1
ATOM 784 O O . GLY A 1 102 ? 5.441 10.595 1.462 1.00 94.25 102 GLY A O 1
ATOM 785 N N . LYS A 1 103 ? 5.486 12.108 -0.189 1.00 94.88 103 LYS A N 1
ATOM 786 C CA . LYS A 1 103 ? 4.403 11.470 -0.973 1.00 94.88 103 LYS A CA 1
ATOM 787 C C . LYS A 1 103 ? 4.725 10.030 -1.377 1.00 94.88 103 LYS A C 1
ATOM 789 O O . LYS A 1 103 ? 3.902 9.157 -1.149 1.00 94.88 103 LYS A O 1
ATOM 794 N N . SER A 1 104 ? 5.911 9.796 -1.942 1.00 92.12 104 SER A N 1
ATOM 795 C CA . SER A 1 104 ? 6.367 8.465 -2.361 1.00 92.12 104 SER A CA 1
ATOM 796 C C . SER A 1 104 ? 6.478 7.512 -1.173 1.00 92.12 104 SER A C 1
ATOM 798 O O . SER A 1 104 ? 5.952 6.410 -1.217 1.00 92.12 104 SER A O 1
ATOM 800 N N . TYR A 1 105 ? 7.025 7.978 -0.045 1.00 93.88 105 TYR A N 1
ATOM 801 C CA . TYR A 1 105 ? 7.032 7.222 1.215 1.00 93.88 105 TYR A CA 1
ATOM 802 C C . TYR A 1 105 ? 5.621 6.852 1.690 1.00 93.88 105 TYR A C 1
ATOM 804 O O . TYR A 1 105 ? 5.381 5.720 2.102 1.00 93.88 105 TYR A O 1
ATOM 812 N N . THR A 1 106 ? 4.677 7.793 1.612 1.00 95.56 106 THR A N 1
ATOM 813 C CA . THR A 1 106 ? 3.277 7.545 1.987 1.00 95.56 106 THR A CA 1
ATOM 814 C C . THR A 1 106 ? 2.627 6.535 1.041 1.00 95.56 106 THR A C 1
ATOM 816 O O . THR A 1 106 ? 1.931 5.633 1.500 1.00 95.56 106 THR A O 1
ATOM 819 N N . LEU A 1 107 ? 2.882 6.647 -0.266 1.00 95.19 107 LEU A N 1
ATOM 820 C CA . LEU A 1 107 ? 2.405 5.699 -1.270 1.00 95.19 107 LEU A CA 1
ATOM 821 C C . LEU A 1 107 ? 2.946 4.289 -1.004 1.00 95.19 107 LEU A C 1
ATOM 823 O O . LEU A 1 107 ? 2.153 3.352 -0.945 1.00 95.19 107 LEU A O 1
ATOM 827 N N . SER A 1 108 ? 4.254 4.141 -0.782 1.00 93.62 108 SER A N 1
ATOM 828 C CA . SER A 1 108 ? 4.868 2.853 -0.441 1.00 93.62 108 SER A CA 1
ATOM 829 C C . SER A 1 108 ? 4.255 2.256 0.819 1.00 93.62 108 SER A C 1
ATOM 831 O O . SER A 1 108 ? 3.848 1.102 0.796 1.00 93.62 108 SER A O 1
ATOM 833 N N . CYS A 1 109 ? 4.079 3.050 1.877 1.00 94.62 109 CYS A N 1
ATOM 834 C CA . CYS A 1 109 ? 3.448 2.589 3.114 1.00 94.62 109 CYS A CA 1
ATOM 835 C C . CYS A 1 109 ? 2.002 2.106 2.889 1.00 94.62 109 CYS A C 1
ATOM 837 O O . CYS A 1 109 ? 1.598 1.068 3.413 1.00 94.62 109 CYS A O 1
ATOM 839 N N . ILE A 1 110 ? 1.213 2.818 2.075 1.00 95.56 110 ILE A N 1
ATOM 840 C CA . ILE A 1 110 ? -0.141 2.381 1.696 1.00 95.56 110 ILE A CA 1
ATOM 841 C C . ILE A 1 110 ? -0.083 1.052 0.932 1.00 95.56 110 ILE A C 1
ATOM 843 O O . ILE A 1 1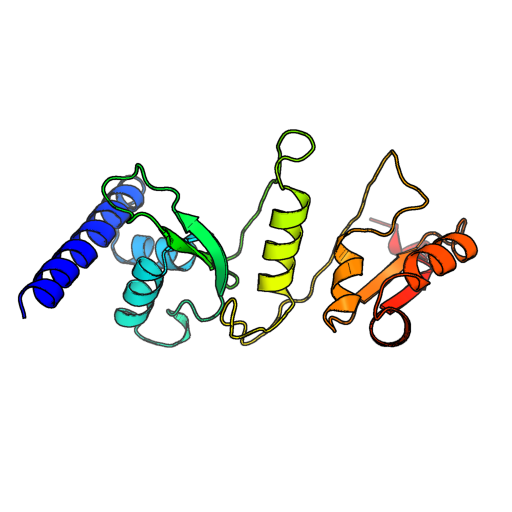10 ? -0.835 0.131 1.248 1.00 95.56 110 ILE A O 1
ATOM 847 N N . LEU A 1 111 ? 0.807 0.935 -0.055 1.00 95.06 111 LEU A N 1
ATOM 848 C CA . LEU A 1 111 ? 0.949 -0.273 -0.867 1.00 95.06 111 LEU A CA 1
ATOM 849 C C . LEU A 1 111 ? 1.417 -1.474 -0.040 1.00 95.06 111 LEU A C 1
ATOM 851 O O . LEU A 1 111 ? 0.848 -2.554 -0.171 1.00 95.06 111 LEU A O 1
ATOM 855 N N . GLU A 1 112 ? 2.393 -1.285 0.845 1.00 93.75 112 GLU A N 1
ATOM 856 C CA . GLU A 1 112 ? 2.865 -2.298 1.792 1.00 93.75 112 GLU A CA 1
ATOM 857 C C . GLU A 1 112 ? 1.720 -2.776 2.688 1.00 93.75 112 GLU A C 1
ATOM 859 O O . GLU A 1 112 ? 1.468 -3.976 2.772 1.00 93.75 112 GLU A O 1
ATOM 864 N N . ASN A 1 113 ? 0.942 -1.855 3.262 1.00 94.69 113 ASN A N 1
ATOM 865 C CA . ASN A 1 113 ? -0.220 -2.199 4.083 1.00 94.69 113 ASN A CA 1
ATOM 866 C C . ASN A 1 113 ? -1.296 -2.990 3.310 1.00 94.69 113 ASN A C 1
ATOM 868 O O . 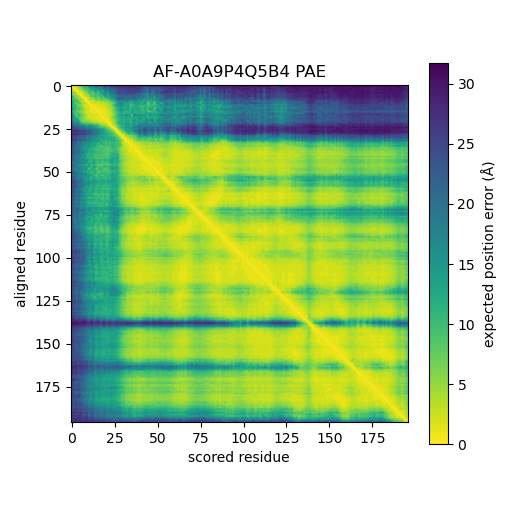ASN A 1 113 ? -2.026 -3.782 3.910 1.00 94.69 113 ASN A O 1
ATOM 872 N N . CYS A 1 114 ? -1.398 -2.800 1.993 1.00 94.69 114 CYS A N 1
ATOM 873 C CA . CYS A 1 114 ? -2.366 -3.484 1.133 1.00 94.69 114 CYS A CA 1
ATOM 874 C C . CYS A 1 114 ? -1.870 -4.828 0.577 1.00 94.69 114 CYS A C 1
ATOM 876 O O . CYS A 1 114 ? -2.689 -5.720 0.341 1.00 94.69 114 CYS A O 1
ATOM 878 N N . LEU A 1 115 ? -0.565 -4.971 0.330 1.00 94.88 115 LEU A N 1
ATOM 879 C CA . LEU A 1 115 ? 0.003 -6.050 -0.492 1.00 94.88 115 LEU A CA 1
ATOM 880 C C . LEU A 1 115 ? 1.005 -6.933 0.261 1.00 94.88 115 LEU A C 1
ATOM 882 O O . LEU A 1 115 ? 1.189 -8.090 -0.118 1.00 94.88 115 LEU A O 1
ATOM 886 N N . LEU A 1 116 ? 1.639 -6.423 1.320 1.00 93.25 116 LEU A N 1
ATOM 887 C CA . LEU A 1 116 ? 2.687 -7.121 2.059 1.00 93.25 116 LEU A CA 1
ATOM 888 C C . LEU A 1 116 ? 2.178 -7.559 3.443 1.00 93.25 116 LEU A C 1
ATOM 890 O O . LEU A 1 116 ? 2.027 -6.734 4.345 1.00 93.25 116 LEU A O 1
ATOM 894 N N . PRO A 1 117 ? 1.918 -8.860 3.660 1.00 91.94 117 PRO A N 1
ATOM 895 C CA . PRO A 1 117 ? 1.532 -9.345 4.977 1.00 91.94 117 PRO A CA 1
ATOM 896 C C . PRO A 1 117 ? 2.725 -9.342 5.945 1.00 91.94 117 PRO A C 1
ATOM 898 O O . PRO A 1 117 ? 3.479 -10.308 6.023 1.00 91.94 117 PRO A O 1
ATOM 901 N N . ASP A 1 118 ? 2.857 -8.264 6.724 1.00 87.81 118 ASP A N 1
ATOM 902 C CA . ASP A 1 118 ? 3.835 -8.132 7.810 1.00 87.81 118 ASP A CA 1
ATOM 903 C C . ASP A 1 118 ? 3.144 -7.791 9.147 1.00 87.81 118 ASP A C 1
ATOM 905 O O . ASP A 1 118 ? 2.502 -6.752 9.320 1.00 87.81 118 ASP A O 1
ATOM 909 N N . VAL A 1 119 ? 3.303 -8.690 10.125 1.00 85.69 119 VAL A N 1
ATOM 910 C CA . VAL A 1 119 ? 2.709 -8.586 11.468 1.00 85.69 119 VAL A CA 1
ATOM 911 C C . VAL A 1 119 ? 3.268 -7.434 12.309 1.00 85.69 119 VAL A C 1
ATOM 913 O O . VAL A 1 119 ? 2.638 -7.049 13.293 1.00 85.69 119 VAL A O 1
ATOM 916 N N . LYS A 1 120 ? 4.438 -6.883 11.955 1.00 85.75 120 LYS A N 1
ATOM 917 C CA . LYS A 1 120 ? 5.051 -5.746 12.668 1.00 85.75 120 LYS A CA 1
ATOM 918 C C . LYS A 1 120 ? 4.344 -4.428 12.361 1.00 85.75 120 LYS A C 1
ATOM 920 O O . LYS A 1 120 ? 4.320 -3.544 13.211 1.00 85.75 120 LYS A O 1
ATOM 925 N N . VAL A 1 121 ? 3.798 -4.296 11.153 1.00 82.31 121 VAL A N 1
ATOM 926 C CA . VAL A 1 121 ? 3.175 -3.055 10.668 1.00 82.31 121 VAL A CA 1
ATOM 927 C C . VAL A 1 121 ? 1.657 -3.156 10.601 1.00 82.31 121 VAL A C 1
ATOM 929 O O . VAL A 1 121 ? 0.992 -2.137 10.492 1.00 82.31 121 VAL A O 1
ATOM 932 N N . GLY A 1 122 ? 1.069 -4.345 10.732 1.00 89.44 122 GLY A N 1
ATOM 933 C CA . GLY A 1 122 ? -0.380 -4.478 10.708 1.00 89.44 122 GLY A CA 1
ATOM 934 C C . GLY A 1 122 ? -0.879 -5.910 10.790 1.00 89.44 122 GLY A C 1
ATOM 935 O O . GLY A 1 122 ? -0.188 -6.830 11.222 1.00 89.44 122 GLY A O 1
ATOM 936 N N . ARG A 1 123 ? -2.128 -6.099 10.371 1.00 92.44 123 ARG A N 1
ATOM 937 C CA . ARG A 1 123 ? -2.724 -7.416 10.167 1.00 92.44 123 ARG A CA 1
ATOM 938 C C . ARG A 1 123 ? -3.318 -7.452 8.771 1.00 92.44 123 ARG A C 1
ATOM 940 O O . ARG A 1 123 ? -4.318 -6.794 8.522 1.00 92.44 123 ARG A O 1
ATOM 947 N N . LEU A 1 124 ? -2.753 -8.269 7.891 1.00 93.25 124 LEU A N 1
ATOM 948 C CA . LEU A 1 124 ? -3.235 -8.455 6.524 1.00 93.25 124 LEU A CA 1
ATOM 949 C C . LEU A 1 124 ? -3.480 -9.946 6.275 1.00 93.25 124 LEU A C 1
ATOM 951 O O . LEU A 1 124 ? -2.614 -10.666 5.792 1.00 93.25 124 LEU A O 1
ATOM 955 N N . LYS A 1 125 ? -4.660 -10.438 6.680 1.00 89.69 125 LYS A N 1
ATOM 956 C CA . LYS A 1 125 ? -5.013 -11.867 6.553 1.00 89.69 125 LYS A CA 1
ATOM 957 C C . LYS A 1 125 ? -5.136 -12.309 5.094 1.00 89.69 125 LYS A C 1
ATOM 959 O O . LYS A 1 125 ? -4.781 -13.436 4.768 1.00 89.69 125 LYS A O 1
ATOM 964 N N . ARG A 1 126 ? -5.687 -11.438 4.248 1.00 90.94 126 ARG A N 1
ATOM 965 C CA . ARG A 1 126 ? -5.829 -11.635 2.806 1.00 90.94 126 ARG A CA 1
ATOM 966 C C . ARG A 1 126 ? -5.244 -10.406 2.110 1.00 90.94 126 ARG A C 1
ATOM 968 O O . ARG A 1 126 ? -5.938 -9.386 2.046 1.00 90.94 126 ARG A O 1
ATOM 975 N N . PRO A 1 127 ? -3.976 -10.472 1.669 1.00 92.56 127 PRO A N 1
ATOM 976 C CA . PRO A 1 127 ? -3.381 -9.425 0.851 1.00 92.56 127 PRO A CA 1
ATOM 977 C C . PRO A 1 127 ? -4.246 -9.119 -0.368 1.00 92.56 127 PRO A C 1
ATOM 979 O O . PRO A 1 127 ? -4.861 -10.022 -0.942 1.00 92.56 127 PRO A O 1
ATOM 982 N N . LEU A 1 128 ? -4.324 -7.842 -0.729 1.00 93.25 128 LEU A N 1
ATOM 983 C CA . LEU A 1 128 ? -5.066 -7.405 -1.903 1.00 93.25 128 LEU A CA 1
ATOM 984 C C . LEU A 1 128 ? -4.288 -7.741 -3.183 1.00 93.25 128 LEU A C 1
ATOM 986 O O . LEU A 1 128 ? -3.087 -8.002 -3.160 1.00 93.25 128 LEU A O 1
ATOM 990 N N . CYS A 1 129 ? -4.983 -7.708 -4.317 1.00 92.94 129 CYS A N 1
ATOM 991 C CA . CYS A 1 129 ? -4.343 -7.632 -5.625 1.00 92.94 129 CYS A CA 1
ATOM 992 C C . CYS A 1 129 ? -4.264 -6.156 -6.033 1.00 92.94 129 CYS A C 1
ATOM 994 O O . CYS A 1 129 ? -5.246 -5.426 -5.895 1.00 92.94 129 CYS A O 1
ATOM 996 N N . GLY A 1 130 ? -3.097 -5.715 -6.500 1.00 93.12 130 GLY A N 1
ATOM 997 C CA . GLY A 1 130 ? -2.868 -4.340 -6.935 1.00 93.12 130 GLY A CA 1
ATOM 998 C C . GLY A 1 130 ? -2.839 -4.225 -8.455 1.00 93.12 130 GLY A C 1
ATOM 999 O O . GLY A 1 130 ? -2.170 -5.008 -9.123 1.00 93.12 130 GLY A O 1
ATOM 1000 N N . LEU A 1 131 ? -3.516 -3.208 -8.987 1.00 95.12 131 LEU A N 1
ATOM 1001 C CA . LEU A 1 131 ? -3.362 -2.742 -10.363 1.00 95.12 131 LEU A CA 1
ATOM 1002 C C . LEU A 1 131 ? -2.904 -1.285 -10.317 1.00 95.12 131 LEU A C 1
ATOM 1004 O O . LEU A 1 131 ? -3.566 -0.449 -9.703 1.00 95.12 131 LEU A O 1
ATOM 1008 N N . ALA A 1 132 ? -1.774 -0.988 -10.953 1.00 94.19 132 ALA A N 1
ATOM 1009 C CA . ALA A 1 132 ? -1.198 0.348 -10.975 1.00 94.19 132 ALA A CA 1
ATOM 1010 C C . ALA A 1 132 ? -1.051 0.840 -12.415 1.00 94.19 132 ALA A C 1
ATOM 1012 O O . ALA A 1 132 ? -0.367 0.221 -13.227 1.00 94.19 132 ALA A O 1
ATOM 1013 N N . PHE A 1 133 ? -1.663 1.986 -12.708 1.00 92.50 133 PHE A N 1
ATOM 1014 C CA . PHE A 1 133 ? -1.432 2.724 -13.944 1.00 92.50 133 PHE A CA 1
ATOM 1015 C C . PHE A 1 133 ? -0.403 3.810 -13.663 1.00 92.50 133 PHE A C 1
ATOM 1017 O O . PHE A 1 133 ? -0.674 4.765 -12.935 1.00 92.50 133 PHE A O 1
ATOM 1024 N N . HIS A 1 134 ? 0.797 3.638 -14.207 1.00 89.69 134 HIS A N 1
ATOM 1025 C CA . HIS A 1 134 ? 1.878 4.593 -14.034 1.00 89.69 134 HIS A CA 1
ATOM 1026 C C . HIS A 1 134 ? 1.945 5.539 -15.233 1.00 89.69 134 HIS A C 1
ATOM 1028 O O . HIS A 1 134 ? 2.040 5.103 -16.379 1.00 89.69 134 HIS A O 1
ATOM 1034 N N . TRP A 1 135 ? 1.918 6.838 -14.949 1.00 87.44 135 TRP A N 1
ATOM 1035 C CA . TRP A 1 135 ? 2.159 7.890 -15.924 1.00 87.44 135 TRP A CA 1
ATOM 1036 C C . TRP A 1 135 ? 3.188 8.862 -15.360 1.00 87.44 135 TRP A C 1
ATOM 1038 O O . TRP A 1 135 ? 2.974 9.443 -14.294 1.00 87.44 135 TRP A O 1
ATOM 1048 N N . ASP A 1 136 ? 4.264 9.083 -16.105 1.00 82.19 136 ASP A N 1
ATOM 1049 C CA . ASP A 1 136 ? 5.236 10.128 -15.823 1.00 82.19 136 ASP A CA 1
ATOM 1050 C C . ASP A 1 136 ? 5.659 10.829 -17.123 1.00 82.19 136 ASP A C 1
ATOM 1052 O O . ASP A 1 136 ? 5.812 10.206 -18.172 1.00 82.19 136 ASP A O 1
ATOM 1056 N N . LYS A 1 137 ? 5.829 12.152 -17.048 1.00 74.62 137 LYS A N 1
ATOM 1057 C CA . LYS A 1 137 ? 6.302 12.994 -18.155 1.00 74.62 137 LYS A CA 1
ATOM 1058 C C . LYS A 1 137 ? 7.833 13.050 -18.237 1.00 74.62 137 LYS A C 1
ATOM 1060 O O . LYS A 1 137 ? 8.343 13.475 -19.271 1.00 74.62 137 LYS A O 1
ATOM 1065 N N . GLY A 1 138 ? 8.544 12.709 -17.156 1.00 61.69 138 GLY A N 1
ATOM 1066 C CA . GLY A 1 138 ? 9.959 13.053 -16.973 1.00 61.69 138 GLY A CA 1
ATOM 1067 C C . GLY A 1 138 ? 10.959 11.897 -16.958 1.00 61.69 138 GLY A C 1
ATOM 1068 O O . GLY A 1 138 ? 12.144 12.154 -17.158 1.00 61.69 138 GLY A O 1
ATOM 1069 N N . SER A 1 139 ? 10.540 10.648 -16.742 1.00 59.47 139 SER A N 1
ATOM 1070 C CA . SER A 1 139 ? 11.479 9.537 -16.558 1.00 59.47 139 SER A CA 1
ATOM 1071 C C . SER A 1 139 ? 11.092 8.280 -17.337 1.00 59.47 139 SER A C 1
ATOM 1073 O O . SER A 1 139 ? 10.514 7.329 -16.831 1.00 59.47 139 SER A O 1
ATOM 1075 N N . GLY A 1 140 ? 11.491 8.233 -18.610 1.00 62.88 140 GLY A N 1
ATOM 1076 C CA . GLY A 1 140 ? 11.444 6.987 -19.387 1.00 62.88 14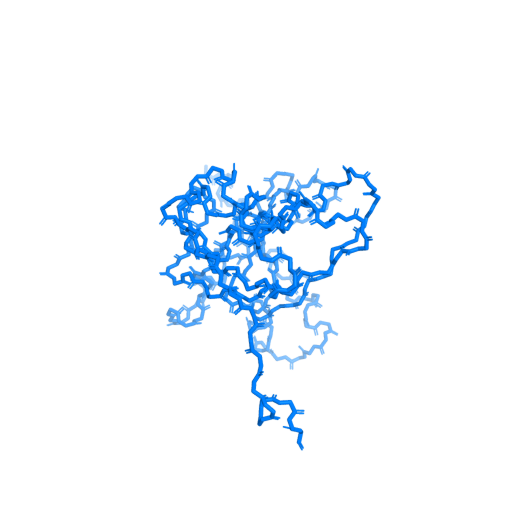0 GLY A CA 1
ATOM 1077 C C . GLY A 1 140 ? 12.455 5.922 -18.932 1.00 62.88 140 GLY A C 1
ATOM 1078 O O . GLY A 1 140 ? 12.457 4.828 -19.489 1.00 62.88 140 GLY A O 1
ATOM 1079 N N . ASP A 1 141 ? 13.310 6.261 -17.961 1.00 76.19 141 ASP A N 1
ATOM 1080 C CA . ASP A 1 141 ? 14.458 5.465 -17.510 1.00 76.19 141 ASP A CA 1
ATOM 1081 C C . ASP A 1 141 ? 14.401 5.127 -16.011 1.00 76.19 141 ASP A C 1
ATOM 1083 O O . ASP A 1 141 ? 15.351 4.562 -15.471 1.00 76.19 141 ASP A O 1
ATOM 1087 N N . VAL A 1 142 ? 13.313 5.484 -15.318 1.00 85.62 142 VAL A N 1
ATOM 1088 C CA . VAL A 1 142 ? 13.124 5.164 -13.897 1.00 85.62 142 VAL A CA 1
ATOM 1089 C C . VAL A 1 142 ? 11.979 4.158 -13.780 1.00 85.62 142 VAL A C 1
ATOM 1091 O O . VAL A 1 142 ? 10.921 4.372 -14.375 1.00 85.62 142 VAL A O 1
ATOM 1094 N N . PRO A 1 143 ? 12.157 3.050 -13.039 1.00 89.81 143 PRO A N 1
ATOM 1095 C CA . PRO A 1 143 ? 11.064 2.124 -12.802 1.00 89.81 143 PRO A CA 1
ATOM 1096 C C . PRO A 1 143 ? 9.920 2.793 -12.039 1.00 89.81 143 PRO A C 1
ATOM 1098 O O . PRO A 1 143 ? 10.148 3.636 -11.170 1.00 89.81 143 PRO A O 1
ATOM 1101 N N . ALA A 1 144 ? 8.685 2.362 -12.294 1.00 91.06 144 ALA A N 1
ATOM 1102 C CA . ALA A 1 144 ? 7.552 2.777 -11.479 1.00 91.06 144 ALA A CA 1
ATOM 1103 C C . ALA A 1 144 ? 7.807 2.408 -10.006 1.00 91.06 144 ALA A C 1
ATOM 1105 O O . ALA A 1 144 ? 8.165 1.267 -9.716 1.00 91.06 144 ALA A O 1
ATOM 1106 N N . GLU A 1 145 ? 7.569 3.337 -9.071 1.00 90.50 145 GLU A N 1
ATOM 1107 C CA . GLU A 1 145 ? 7.837 3.124 -7.634 1.00 90.50 145 GLU A CA 1
ATOM 1108 C C . GLU A 1 145 ? 7.191 1.832 -7.099 1.00 90.50 145 GLU A C 1
ATOM 1110 O O . GLU A 1 145 ? 7.793 1.107 -6.310 1.00 90.50 145 GLU A O 1
ATOM 1115 N N . VAL A 1 146 ? 5.998 1.495 -7.603 1.00 93.81 146 VAL A N 1
ATOM 1116 C CA . VAL A 1 146 ? 5.245 0.281 -7.246 1.00 93.81 146 VAL A CA 1
ATOM 1117 C C . VAL A 1 146 ? 6.029 -1.002 -7.546 1.00 93.81 146 VAL A C 1
ATOM 1119 O O . VAL A 1 146 ? 5.911 -1.977 -6.807 1.00 93.81 146 VAL A O 1
ATOM 1122 N N . ALA A 1 147 ? 6.867 -1.016 -8.587 1.00 94.75 147 ALA A N 1
ATOM 1123 C CA . ALA A 1 147 ? 7.685 -2.182 -8.909 1.00 94.75 147 ALA A CA 1
ATOM 1124 C C . ALA A 1 147 ? 8.760 -2.461 -7.855 1.00 94.75 147 ALA A C 1
ATOM 1126 O O . ALA A 1 147 ? 9.156 -3.611 -7.681 1.00 94.75 147 ALA A O 1
ATOM 1127 N N . GLY A 1 148 ? 9.152 -1.451 -7.071 1.00 94.62 148 GLY A N 1
ATOM 1128 C CA . GLY A 1 148 ? 10.064 -1.610 -5.939 1.00 94.62 148 GLY A CA 1
ATOM 1129 C C . GLY A 1 148 ? 9.581 -2.609 -4.881 1.00 94.62 148 GLY A C 1
ATOM 1130 O O . GLY A 1 148 ? 10.407 -3.165 -4.156 1.00 94.62 148 GLY A O 1
ATOM 1131 N N . LEU A 1 149 ? 8.279 -2.917 -4.823 1.00 94.56 149 LEU A N 1
ATOM 1132 C CA . LEU A 1 149 ? 7.717 -3.935 -3.926 1.00 94.56 149 LEU A CA 1
ATOM 1133 C C . LEU A 1 149 ? 8.297 -5.340 -4.167 1.00 94.56 149 LEU A C 1
ATOM 1135 O O . LEU A 1 149 ? 8.319 -6.153 -3.239 1.00 94.56 149 LEU A O 1
ATOM 1139 N N . CYS A 1 150 ? 8.834 -5.624 -5.362 1.00 95.69 150 CYS A N 1
ATOM 1140 C CA . CYS A 1 150 ? 9.503 -6.899 -5.638 1.00 95.69 150 CYS A CA 1
ATOM 1141 C C . CYS A 1 150 ? 10.714 -7.135 -4.720 1.00 95.69 150 CYS A C 1
ATOM 1143 O O . CYS A 1 150 ? 11.026 -8.282 -4.385 1.00 95.69 150 CYS A O 1
ATOM 1145 N N . SER A 1 151 ? 11.344 -6.059 -4.235 1.00 95.06 151 SER A N 1
ATOM 1146 C CA . SER A 1 151 ? 12.436 -6.124 -3.256 1.00 95.06 151 SER A CA 1
ATOM 1147 C C . SER A 1 151 ? 12.001 -6.662 -1.894 1.00 95.06 151 SER A C 1
ATOM 1149 O O . SER A 1 151 ? 12.823 -7.215 -1.167 1.00 95.06 151 SER A O 1
ATOM 1151 N N . GLN A 1 152 ? 10.710 -6.554 -1.570 1.00 93.19 152 GLN A N 1
ATOM 1152 C CA . GLN A 1 152 ? 10.113 -7.050 -0.327 1.00 93.19 152 GLN A CA 1
ATOM 1153 C C . GLN A 1 152 ? 9.470 -8.436 -0.490 1.00 93.19 152 GLN A C 1
ATOM 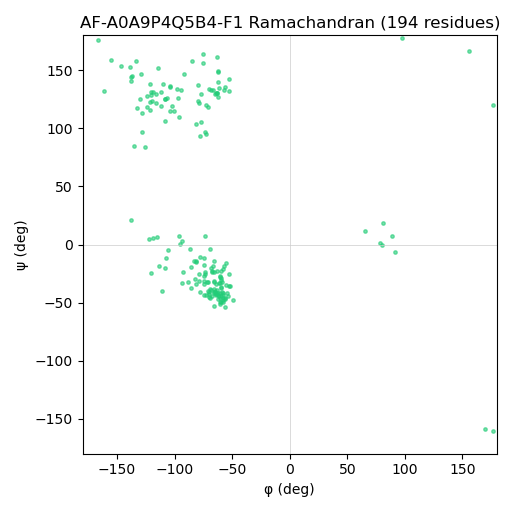1155 O O . GLN A 1 152 ? 8.821 -8.929 0.429 1.00 93.19 152 GLN A O 1
ATOM 1160 N N . GLY A 1 153 ? 9.642 -9.087 -1.646 1.00 93.06 153 GLY A N 1
ATOM 1161 C CA . GLY A 1 153 ? 9.069 -10.410 -1.904 1.00 93.06 153 GLY A CA 1
ATOM 1162 C C . GLY A 1 153 ? 7.662 -10.399 -2.501 1.00 93.06 153 GLY A C 1
ATOM 1163 O O . GLY A 1 153 ? 7.060 -11.463 -2.625 1.00 93.06 153 GLY A O 1
ATOM 1164 N N . VAL A 1 154 ? 7.128 -9.232 -2.874 1.00 94.56 154 VAL A N 1
ATOM 1165 C CA . VAL A 1 154 ? 5.839 -9.143 -3.574 1.00 94.56 154 VAL A CA 1
ATOM 1166 C C . VAL A 1 154 ? 6.036 -9.530 -5.036 1.00 94.56 154 VAL A C 1
ATOM 1168 O O . VAL A 1 154 ? 6.904 -8.978 -5.705 1.00 94.56 154 VAL A O 1
ATOM 1171 N N . ASN A 1 155 ? 5.217 -10.445 -5.551 1.00 96.19 155 ASN A N 1
ATOM 1172 C CA . ASN A 1 155 ? 5.223 -10.771 -6.975 1.00 96.19 155 ASN A CA 1
ATOM 1173 C C . ASN A 1 155 ? 4.624 -9.609 -7.773 1.00 96.19 155 ASN A C 1
ATOM 1175 O O . ASN A 1 155 ? 3.452 -9.271 -7.595 1.00 96.19 155 ASN A O 1
ATOM 1179 N N . VAL A 1 156 ? 5.418 -9.020 -8.660 1.00 96.69 156 VAL A N 1
ATOM 1180 C CA . VAL A 1 156 ? 5.027 -7.885 -9.494 1.00 96.69 156 VAL A CA 1
ATOM 1181 C C . VAL A 1 156 ? 5.117 -8.285 -10.961 1.00 96.69 156 VAL A C 1
ATOM 1183 O O . VAL A 1 156 ? 6.136 -8.802 -11.411 1.00 96.69 156 VAL A O 1
ATOM 1186 N N . ARG A 1 157 ? 4.061 -7.992 -11.722 1.00 96.44 157 ARG A N 1
ATOM 1187 C CA . ARG A 1 157 ? 4.082 -8.045 -13.184 1.00 96.44 157 ARG A CA 1
ATOM 1188 C C . ARG A 1 157 ? 4.047 -6.632 -13.745 1.00 96.44 157 ARG A C 1
ATOM 1190 O O . ARG A 1 157 ? 3.126 -5.876 -13.439 1.00 96.44 157 ARG A O 1
ATOM 1197 N N . VAL A 1 158 ? 5.021 -6.300 -14.582 1.00 94.88 158 VAL A N 1
ATOM 1198 C CA . VAL A 1 158 ? 5.109 -5.012 -15.273 1.00 94.88 158 VAL A CA 1
ATOM 1199 C C . VAL A 1 158 ? 4.798 -5.229 -16.745 1.00 94.88 158 VAL A C 1
ATOM 1201 O O . VAL A 1 158 ? 5.415 -6.059 -17.410 1.00 94.88 158 VAL A O 1
ATOM 1204 N N . LEU A 1 159 ? 3.823 -4.472 -17.241 1.00 93.19 159 LEU A N 1
ATOM 1205 C CA . LEU A 1 159 ? 3.432 -4.458 -18.642 1.00 93.19 159 LEU A CA 1
ATOM 1206 C C . LEU A 1 159 ? 4.045 -3.222 -19.308 1.00 93.19 159 LEU A C 1
ATOM 1208 O O . LEU A 1 159 ? 3.705 -2.097 -18.941 1.00 93.19 159 LEU A O 1
ATOM 1212 N N . VAL A 1 160 ? 4.962 -3.425 -20.256 1.00 88.69 160 VAL A N 1
ATOM 1213 C CA . VAL A 1 160 ? 5.725 -2.346 -20.913 1.00 88.69 160 VAL A CA 1
ATOM 1214 C C . VAL A 1 160 ? 5.383 -2.221 -22.396 1.00 88.69 160 VAL A C 1
ATOM 1216 O O . VAL A 1 160 ? 5.034 -3.198 -23.051 1.00 88.69 160 VAL A O 1
ATOM 1219 N N . SER A 1 161 ? 5.511 -1.017 -22.958 1.00 84.81 161 SER A N 1
ATOM 1220 C CA . SER A 1 161 ? 5.352 -0.816 -24.405 1.00 84.81 161 SER A CA 1
ATOM 1221 C C . SER A 1 161 ? 6.390 -1.622 -25.191 1.00 84.81 161 SER A C 1
ATOM 1223 O O . SER A 1 161 ? 7.584 -1.565 -24.891 1.00 84.81 161 SER A O 1
ATOM 1225 N N . THR A 1 162 ? 5.956 -2.298 -26.256 1.00 83.56 162 THR A N 1
ATOM 1226 C CA . THR A 1 162 ? 6.836 -3.076 -27.148 1.00 83.56 162 THR A CA 1
ATOM 1227 C C . THR A 1 162 ? 7.921 -2.233 -27.807 1.00 83.56 162 THR A C 1
ATOM 1229 O O . THR A 1 162 ? 9.021 -2.719 -28.045 1.00 83.56 162 THR A O 1
ATOM 1232 N N . SER A 1 163 ? 7.648 -0.953 -28.064 1.00 81.81 163 SER A N 1
ATOM 1233 C CA . SER A 1 163 ? 8.591 -0.032 -28.707 1.00 81.81 163 SER A CA 1
ATOM 1234 C C . SER A 1 163 ? 9.840 0.278 -27.874 1.00 81.81 163 SER A C 1
ATOM 1236 O O . SER A 1 163 ? 10.800 0.827 -28.411 1.00 81.81 163 SER A O 1
ATOM 1238 N N . ARG A 1 164 ? 9.840 -0.048 -26.575 1.00 74.50 164 ARG A N 1
ATOM 1239 C CA . ARG A 1 164 ? 10.936 0.257 -25.642 1.00 74.50 164 ARG A CA 1
ATOM 1240 C C . ARG A 1 164 ? 11.243 -0.910 -24.695 1.00 74.50 164 ARG A C 1
ATOM 1242 O O . ARG A 1 164 ? 11.815 -0.681 -23.635 1.00 74.50 164 ARG A O 1
ATOM 1249 N N . SER A 1 165 ? 10.857 -2.139 -25.053 1.00 76.62 165 SER A N 1
ATOM 1250 C CA . SER A 1 165 ? 10.937 -3.282 -24.135 1.00 76.62 165 SER A CA 1
ATOM 1251 C C . SER A 1 165 ? 12.370 -3.561 -23.686 1.00 76.62 165 SER A C 1
ATOM 1253 O O . SER A 1 165 ? 12.613 -3.502 -22.497 1.00 76.62 165 SER A O 1
ATOM 1255 N N . GLN A 1 166 ? 13.338 -3.684 -24.605 1.00 79.12 166 GLN A N 1
ATOM 1256 C CA . GLN A 1 166 ? 14.740 -3.992 -24.258 1.00 79.12 166 GLN A CA 1
ATOM 1257 C C . GLN A 1 166 ? 15.334 -3.028 -23.220 1.00 79.12 166 GLN A C 1
ATOM 1259 O O . GLN A 1 166 ? 15.967 -3.443 -22.259 1.00 79.12 166 GLN A O 1
ATOM 1264 N N . HIS A 1 167 ? 15.097 -1.726 -23.393 1.00 85.69 167 HIS A N 1
ATOM 1265 C CA . HIS A 1 167 ? 15.596 -0.712 -22.464 1.00 85.69 167 HIS A CA 1
ATOM 1266 C C . HIS A 1 167 ? 14.874 -0.756 -21.114 1.00 85.69 167 HIS A C 1
ATOM 1268 O O . HIS A 1 167 ? 15.501 -0.608 -20.068 1.00 85.69 167 HIS A O 1
ATOM 1274 N N . LEU A 1 168 ? 13.551 -0.947 -21.115 1.00 87.25 168 LEU A N 1
ATOM 1275 C CA . LEU A 1 168 ? 12.790 -1.047 -19.871 1.00 87.25 168 LEU A CA 1
ATOM 1276 C C . LEU A 1 168 ? 13.082 -2.357 -19.132 1.00 87.25 168 LEU A C 1
ATOM 1278 O O . LEU A 1 168 ? 13.133 -2.335 -17.907 1.00 87.25 168 LEU A O 1
ATOM 1282 N N . ASP A 1 169 ? 13.360 -3.446 -19.843 1.00 87.62 169 ASP A N 1
ATOM 1283 C CA . ASP A 1 169 ? 13.811 -4.708 -19.259 1.00 87.62 169 ASP A CA 1
ATOM 1284 C C . ASP A 1 169 ? 15.071 -4.453 -18.419 1.00 87.62 169 ASP A C 1
ATOM 1286 O O . ASP A 1 169 ? 15.059 -4.666 -17.206 1.00 87.62 169 ASP A O 1
ATOM 1290 N N . GLU A 1 170 ? 16.098 -3.827 -19.006 1.00 89.56 170 GLU A N 1
ATOM 1291 C CA . GLU A 1 170 ? 17.334 -3.475 -18.291 1.00 89.56 170 GLU A CA 1
ATOM 1292 C C . GLU A 1 170 ? 17.111 -2.545 -17.088 1.00 89.56 170 GLU A C 1
ATOM 1294 O O . GLU A 1 170 ? 17.821 -2.637 -16.083 1.00 89.56 170 GLU A O 1
ATOM 1299 N N . VAL A 1 171 ? 16.169 -1.604 -17.187 1.00 91.56 171 VAL A N 1
ATOM 1300 C CA . VAL A 1 171 ? 15.860 -0.650 -16.111 1.00 91.56 171 VAL A CA 1
ATOM 1301 C C . VAL A 1 171 ? 15.200 -1.358 -14.926 1.00 91.56 171 VAL A C 1
ATOM 1303 O O . VAL A 1 171 ? 15.592 -1.136 -13.777 1.00 91.56 171 VAL A O 1
ATOM 1306 N N . TYR A 1 172 ? 14.221 -2.220 -15.190 1.00 93.31 172 TYR A N 1
ATOM 1307 C CA . TYR A 1 172 ? 13.459 -2.925 -14.160 1.00 93.31 172 TYR A CA 1
ATOM 1308 C C . TYR A 1 172 ? 14.225 -4.126 -13.576 1.00 93.31 172 TYR A C 1
ATOM 1310 O O . TYR A 1 172 ? 14.105 -4.399 -12.381 1.00 93.31 172 TYR A O 1
ATOM 1318 N N . GLU A 1 173 ? 15.079 -4.794 -14.355 1.00 92.94 173 GLU A N 1
ATOM 1319 C CA . GLU A 1 173 ? 15.938 -5.892 -13.878 1.00 92.94 173 GLU A CA 1
ATOM 1320 C C . GLU A 1 173 ? 16.959 -5.450 -12.816 1.00 92.94 173 GLU A C 1
ATOM 1322 O O . GLU A 1 173 ? 17.408 -6.261 -12.004 1.00 92.94 173 GLU A O 1
ATOM 1327 N N . ARG A 1 174 ? 17.299 -4.154 -12.768 1.00 93.56 174 ARG A N 1
ATOM 1328 C CA . ARG A 1 174 ? 18.199 -3.582 -11.748 1.00 93.56 174 ARG A CA 1
ATOM 1329 C C . ARG A 1 174 ? 17.549 -3.444 -10.371 1.00 93.56 174 ARG A C 1
ATOM 1331 O O . ARG A 1 174 ? 18.257 -3.165 -9.401 1.00 93.56 174 ARG A O 1
ATOM 1338 N N . ILE A 1 175 ? 16.229 -3.606 -10.257 1.00 95.06 175 ILE A N 1
ATOM 1339 C CA . ILE A 1 175 ? 15.547 -3.511 -8.965 1.00 95.06 175 ILE A CA 1
ATOM 1340 C C . ILE A 1 175 ? 15.965 -4.708 -8.093 1.00 95.06 175 ILE A C 1
ATOM 1342 O O . ILE A 1 175 ? 15.919 -5.857 -8.544 1.00 95.06 175 ILE A O 1
ATOM 1346 N N . PRO A 1 176 ? 16.337 -4.495 -6.819 1.00 95.94 176 PRO A N 1
ATOM 1347 C CA . PRO A 1 176 ? 16.597 -5.598 -5.904 1.00 95.94 176 PRO A CA 1
ATOM 1348 C C . PRO A 1 176 ? 15.419 -6.582 -5.854 1.00 95.94 176 PRO A C 1
ATOM 1350 O O . PRO A 1 176 ? 14.265 -6.184 -5.723 1.00 95.94 176 PRO A O 1
ATOM 1353 N N . GLY A 1 177 ? 15.705 -7.881 -5.959 1.00 95.25 177 GLY A N 1
ATOM 1354 C CA . GLY A 1 177 ? 14.680 -8.930 -5.962 1.00 95.25 177 GLY A CA 1
ATOM 1355 C C . GLY A 1 177 ? 13.962 -9.145 -7.301 1.00 95.25 177 GLY A C 1
ATOM 1356 O O . GLY A 1 177 ? 13.137 -10.058 -7.377 1.00 95.25 177 GLY A O 1
ATOM 1357 N N . ALA A 1 178 ? 14.292 -8.381 -8.352 1.00 95.81 178 ALA A N 1
ATOM 1358 C CA . ALA A 1 178 ? 13.660 -8.506 -9.666 1.00 95.81 178 ALA A CA 1
ATOM 1359 C C . ALA A 1 178 ? 13.763 -9.925 -10.242 1.00 95.81 178 ALA A C 1
ATOM 1361 O O . ALA A 1 178 ? 12.755 -10.511 -10.617 1.00 95.81 178 ALA A O 1
ATOM 1362 N N . SER A 1 179 ? 14.950 -10.533 -10.188 1.00 95.19 179 SER A N 1
ATOM 1363 C CA . SER A 1 179 ? 15.200 -11.881 -10.723 1.00 95.19 179 SER A CA 1
ATOM 1364 C C . SER A 1 179 ? 14.305 -12.988 -10.149 1.00 95.19 179 SER A C 1
ATOM 1366 O O . SER A 1 179 ? 14.217 -14.063 -10.736 1.00 95.19 179 SER A O 1
ATOM 1368 N N . LYS A 1 180 ? 13.664 -12.754 -8.995 1.00 96.75 180 LYS A N 1
ATOM 1369 C CA . LYS A 1 180 ? 12.788 -13.723 -8.328 1.00 96.75 180 LYS A CA 1
ATOM 1370 C C . LYS A 1 180 ? 11.316 -13.318 -8.353 1.00 96.75 180 LYS A C 1
ATOM 1372 O O . LYS A 1 180 ? 10.462 -14.187 -8.491 1.00 96.75 180 LYS A O 1
ATOM 1377 N N . ASN A 1 181 ? 11.030 -12.032 -8.154 1.00 96.88 181 ASN A N 1
ATOM 1378 C CA . ASN A 1 181 ? 9.676 -11.559 -7.863 1.00 96.88 181 ASN A CA 1
ATOM 1379 C C . ASN A 1 181 ? 9.140 -10.583 -8.923 1.00 96.88 181 ASN A C 1
ATOM 1381 O O . ASN A 1 181 ? 8.071 -10.013 -8.715 1.00 96.88 181 ASN A O 1
ATOM 1385 N N . LEU A 1 182 ? 9.865 -10.352 -10.022 1.00 96.94 182 LEU A N 1
ATOM 1386 C CA . LEU A 1 182 ? 9.457 -9.435 -11.084 1.00 96.94 182 LEU A CA 1
ATOM 1387 C C . LEU A 1 182 ? 9.336 -10.166 -12.420 1.00 96.94 182 LEU A C 1
ATOM 1389 O O . LEU A 1 182 ? 10.259 -10.844 -12.863 1.00 96.94 182 LEU A O 1
ATOM 1393 N N . GLU A 1 183 ? 8.193 -9.990 -13.071 1.00 95.94 183 GLU A N 1
ATOM 1394 C CA . GLU A 1 183 ? 7.932 -10.456 -14.429 1.00 95.94 183 GLU A CA 1
ATOM 1395 C C . GLU A 1 183 ? 7.701 -9.236 -15.325 1.00 95.94 183 GLU A C 1
ATOM 1397 O O . GLU A 1 183 ? 6.796 -8.438 -15.067 1.00 95.94 183 GLU A O 1
ATOM 1402 N N . ILE A 1 184 ? 8.499 -9.087 -16.380 1.00 93.75 184 ILE A N 1
ATOM 1403 C CA . ILE A 1 184 ? 8.348 -8.005 -17.356 1.00 93.75 184 ILE A CA 1
ATOM 1404 C C . ILE A 1 184 ? 7.767 -8.600 -18.631 1.00 93.75 184 ILE A C 1
ATOM 1406 O O . ILE A 1 184 ? 8.267 -9.596 -19.152 1.00 93.75 184 ILE A O 1
ATOM 1410 N N . THR A 1 185 ? 6.666 -8.025 -19.108 1.00 92.94 185 THR A N 1
ATOM 1411 C CA . THR A 1 185 ? 5.929 -8.541 -20.265 1.00 92.94 185 THR A CA 1
ATOM 1412 C C . THR A 1 185 ? 5.501 -7.405 -21.189 1.00 92.94 185 THR A C 1
ATOM 1414 O O . THR A 1 185 ? 5.185 -6.309 -20.722 1.00 92.94 185 THR A O 1
ATOM 1417 N N . PRO A 1 186 ? 5.479 -7.624 -22.513 1.00 91.19 186 PRO A N 1
ATOM 1418 C CA . PRO A 1 186 ? 4.984 -6.621 -23.440 1.00 91.19 186 PRO A CA 1
ATOM 1419 C C . PRO A 1 186 ? 3.476 -6.410 -23.252 1.00 91.19 186 PRO A C 1
ATOM 1421 O O . PRO A 1 186 ? 2.696 -7.363 -23.217 1.00 91.19 186 PRO A O 1
ATOM 1424 N N . LEU A 1 187 ? 3.058 -5.149 -23.176 1.00 90.25 187 LEU A N 1
ATOM 1425 C CA . LEU A 1 187 ? 1.658 -4.757 -23.217 1.00 90.25 187 LEU A CA 1
ATOM 1426 C C . LEU A 1 187 ? 1.172 -4.817 -24.668 1.00 90.25 187 LEU A C 1
ATOM 1428 O O . LEU A 1 187 ? 1.509 -3.959 -25.484 1.00 90.25 187 LEU A O 1
ATOM 1432 N N . LEU A 1 188 ? 0.392 -5.846 -24.983 1.00 89.31 188 LEU A N 1
ATOM 1433 C CA . LEU A 1 188 ? -0.194 -6.063 -26.300 1.00 89.31 188 LEU A CA 1
ATOM 1434 C C . LEU A 1 188 ? -1.714 -5.978 -26.193 1.00 89.31 188 LEU A C 1
ATOM 1436 O O . LEU A 1 188 ? -2.310 -6.663 -25.365 1.00 89.31 188 LEU A O 1
ATOM 1440 N N . PHE A 1 189 ? -2.324 -5.181 -27.064 1.00 85.00 189 PHE A N 1
ATOM 1441 C CA . PHE A 1 189 ? -3.771 -5.141 -27.252 1.00 85.00 189 PHE A CA 1
ATOM 1442 C C . PHE A 1 189 ? -4.105 -5.744 -28.611 1.00 85.00 189 PHE A C 1
ATOM 1444 O O . PHE A 1 189 ? -3.410 -5.488 -29.597 1.00 85.00 189 PHE A O 1
ATOM 1451 N N . ARG A 1 190 ? -5.159 -6.552 -28.668 1.00 86.44 190 ARG A N 1
ATOM 1452 C CA . ARG A 1 190 ? -5.787 -6.974 -29.923 1.00 86.44 190 ARG A CA 1
ATOM 1453 C C . ARG A 1 190 ? -6.778 -5.901 -30.355 1.00 86.44 190 ARG A C 1
ATOM 1455 O O . ARG A 1 190 ? -7.303 -5.173 -29.518 1.00 86.44 190 ARG A O 1
ATOM 1462 N N . ASP A 1 191 ? -7.114 -5.863 -31.640 1.00 83.12 191 ASP A N 1
ATOM 1463 C CA . ASP A 1 191 ? -8.119 -4.923 -32.157 1.00 83.12 191 ASP A CA 1
ATOM 1464 C C . ASP A 1 191 ? -9.467 -5.053 -31.421 1.00 83.12 191 ASP A C 1
ATOM 1466 O O . ASP A 1 191 ? -10.128 -4.057 -31.139 1.00 83.12 191 ASP A O 1
ATOM 1470 N N . THR A 1 192 ? -9.838 -6.276 -31.023 1.00 89.38 192 THR A N 1
ATOM 1471 C CA . THR A 1 192 ? -11.043 -6.569 -30.226 1.00 89.38 192 THR A CA 1
ATOM 1472 C C . THR A 1 192 ? -10.988 -6.052 -28.790 1.00 89.38 192 THR A C 1
ATOM 1474 O O . THR A 1 192 ? -12.027 -5.938 -28.151 1.00 89.38 192 THR A O 1
ATOM 1477 N N . ASP A 1 193 ? -9.798 -5.771 -28.259 1.00 85.75 193 ASP A N 1
ATOM 1478 C CA . ASP A 1 193 ? -9.627 -5.283 -26.886 1.00 85.75 193 ASP A CA 1
ATOM 1479 C C . ASP A 1 193 ? -9.841 -3.761 -26.801 1.00 85.75 193 ASP A C 1
ATOM 1481 O O . ASP A 1 193 ? -9.991 -3.211 -25.711 1.00 85.75 193 ASP A O 1
ATOM 1485 N N . LEU A 1 194 ? -9.844 -3.076 -27.951 1.00 79.44 194 LEU A N 1
ATOM 1486 C CA . LEU A 1 194 ? -9.973 -1.621 -28.073 1.00 79.44 194 LEU A CA 1
ATOM 1487 C C . LEU A 1 194 ? -11.352 -1.179 -28.585 1.00 79.44 194 LEU A C 1
ATOM 1489 O O . LEU A 1 194 ? -11.621 0.021 -28.663 1.00 79.44 194 LEU A O 1
ATOM 1493 N N . SER A 1 195 ? -12.226 -2.123 -28.941 1.00 71.88 195 SER A N 1
ATOM 1494 C CA . SER A 1 195 ? -13.613 -1.832 -29.306 1.00 71.88 195 SER A CA 1
ATOM 1495 C C . SER A 1 195 ? -14.467 -1.630 -28.054 1.00 71.88 195 SER A C 1
ATOM 1497 O O . SER A 1 195 ? -14.530 -2.519 -27.205 1.00 71.88 195 SER A O 1
ATOM 1499 N N . ILE A 1 196 ? -15.114 -0.465 -27.968 1.00 63.56 196 ILE A N 1
ATOM 1500 C CA . ILE A 1 196 ? -16.111 -0.105 -26.946 1.00 63.56 196 ILE A CA 1
ATOM 1501 C C . ILE A 1 196 ? -17.487 -0.606 -27.386 1.00 63.56 196 ILE A C 1
ATOM 1503 O O . ILE A 1 196 ? -17.800 -0.434 -28.588 1.00 63.56 196 ILE A O 1
#

Nearest PDB structures (foldseek):
  2iod-assembly1_A  TM=6.560E-01  e=1.061E+00  Vitis vinifera
  4quk-assembly1_A  TM=6.934E-01  e=2.752E+00  Medicago truncatula
  6xhs-assembly1_B  TM=5.600E-01  e=2.003E+00  Staphylococcus aureus
  5tpr-assembly1_B  TM=5.231E-01  e=5.535E+00  Trichormus variabilis ATCC 29413

Secondary structure (DSSP, 8-state):
-HHHHHHHHHHHHHHHHHHHHHHTT---HHHHHHHHHT-SEEEHHHHHHHHHS-SSGGGS---EEEEEE--S--TTS-TTPEEEEESSS--------STTSSHHHHHHHHHHHHH---TTTEE-SSPPPP------SS-TTS--GGGGGGGGT--EEEEE-GGGHHHHHHHHHTSTTHHHHEEEEE----GGGS--